Protein AF-A0A098Z431-F1 (afdb_monomer)

InterPro domains:
  IPR008490 Transposase InsH, N-terminal [PF05598] (1-84)

Organism: Streptococcus pneumoniae (NCBI:txid1313)

Solvent-accessible surface area (backbone atoms only — not comparable to full-atom values): 12386 Å² total; per-residue (Å²): 99,79,92,64,46,78,61,66,63,49,56,69,75,40,42,93,80,54,70,95,85,71,79,79,86,69,82,57,68,56,48,66,55,50,54,56,47,55,28,60,79,69,65,49,84,45,65,62,54,51,41,53,49,40,73,72,33,64,68,52,22,51,76,62,73,40,61,93,84,55,81,78,71,52,51,67,58,53,50,53,49,44,59,70,77,45,59,54,57,67,62,49,49,52,51,50,51,50,54,50,48,42,36,44,77,66,65,74,50,74,81,90,67,86,85,79,85,79,77,84,76,79,72,88,66,74,87,80,77,73,74,90,69,83,60,58,66,62,54,51,52,53,51,59,49,50,55,50,53,56,38,52,53,30,52,77,69,75,41,81,73,80,80,83,76,86,81,72,84,84,79,88,75,90,73,79,98,72,90,86,90,79,80,85,83,75,91,132

Structure (mmCIF, N/CA/C/O backbone):
data_AF-A0A098Z431-F1
#
_entry.id   AF-A0A098Z431-F1
#
loop_
_atom_site.group_PDB
_atom_site.id
_atom_site.type_symbol
_atom_site.label_atom_id
_atom_site.label_alt_id
_atom_site.label_comp_id
_atom_site.label_asym_id
_atom_site.label_entity_id
_atom_site.label_seq_id
_atom_site.pdbx_PDB_ins_code
_atom_site.Cartn_x
_atom_site.Cartn_y
_atom_site.Cartn_z
_atom_site.occupancy
_atom_site.B_iso_or_equiv
_atom_site.auth_seq_id
_atom_site.auth_comp_id
_atom_site.auth_asym_id
_atom_site.auth_atom_id
_atom_site.pdbx_PDB_model_num
ATOM 1 N N . MET A 1 1 ? -8.805 -10.131 -13.519 1.00 49.22 1 MET A N 1
ATOM 2 C CA . MET A 1 1 ? -8.183 -8.928 -12.922 1.00 49.22 1 MET A CA 1
ATOM 3 C C . MET A 1 1 ? -6.894 -8.569 -13.631 1.00 49.22 1 MET A C 1
ATOM 5 O O . MET A 1 1 ? -6.881 -7.512 -14.229 1.00 49.22 1 MET A O 1
ATOM 9 N N . GLU A 1 2 ? -5.858 -9.412 -13.643 1.00 47.78 2 GLU A N 1
ATOM 10 C CA . GLU A 1 2 ? -4.614 -9.103 -14.385 1.00 47.78 2 GLU A CA 1
ATOM 11 C C . GLU A 1 2 ? -4.800 -9.165 -15.917 1.00 47.78 2 GLU A C 1
ATOM 13 O O . GLU A 1 2 ? -4.149 -8.440 -16.651 1.00 47.78 2 GLU A O 1
ATOM 18 N N . GLU A 1 3 ? -5.777 -9.945 -16.392 1.00 55.56 3 GLU A N 1
ATOM 19 C CA . GLU A 1 3 ? -6.203 -9.987 -17.804 1.00 55.56 3 GLU A CA 1
ATOM 20 C C . GLU A 1 3 ? -7.142 -8.825 -18.197 1.00 55.56 3 GLU A C 1
ATOM 22 O O . GLU A 1 3 ? -7.400 -8.594 -19.372 1.00 55.56 3 GLU A O 1
ATOM 27 N N . THR A 1 4 ? -7.669 -8.083 -17.216 1.00 57.66 4 THR A N 1
ATOM 28 C CA . THR A 1 4 ? -8.695 -7.040 -17.424 1.00 57.66 4 THR A CA 1
ATOM 29 C C . THR A 1 4 ? -8.225 -5.639 -17.039 1.00 57.66 4 THR A C 1
ATOM 31 O O . THR A 1 4 ? -8.805 -4.660 -17.490 1.00 57.66 4 THR A O 1
ATOM 34 N N . VAL A 1 5 ? -7.206 -5.527 -16.184 1.00 66.56 5 VAL A N 1
ATOM 35 C CA . VAL A 1 5 ? -6.646 -4.262 -15.702 1.00 66.56 5 VAL A CA 1
ATOM 36 C C . VAL A 1 5 ? -5.136 -4.342 -15.859 1.00 66.56 5 VAL A C 1
ATOM 38 O O . VAL A 1 5 ? -4.457 -5.034 -15.099 1.00 66.56 5 VAL A O 1
ATOM 41 N N . ASP A 1 6 ? -4.626 -3.635 -16.862 1.00 76.69 6 ASP A N 1
ATOM 42 C CA . ASP A 1 6 ? -3.196 -3.536 -17.105 1.00 76.69 6 ASP A CA 1
ATOM 43 C C . ASP A 1 6 ? -2.563 -2.516 -16.145 1.00 76.69 6 ASP A C 1
ATOM 45 O O . ASP A 1 6 ? -2.830 -1.316 -16.204 1.00 76.69 6 ASP A O 1
ATOM 49 N N . PHE A 1 7 ? -1.718 -3.007 -15.238 1.00 79.06 7 PHE A N 1
ATOM 50 C CA . PHE A 1 7 ? -0.977 -2.176 -14.289 1.00 79.06 7 PHE A CA 1
ATOM 51 C C . PHE A 1 7 ? 0.347 -1.650 -14.862 1.00 79.06 7 PHE A C 1
ATOM 53 O O . PHE A 1 7 ? 1.026 -0.882 -14.178 1.00 79.06 7 PHE A O 1
ATOM 60 N N . SER A 1 8 ? 0.722 -2.029 -16.091 1.00 81.06 8 SER A N 1
ATOM 61 C CA . SER A 1 8 ? 1.969 -1.597 -16.732 1.00 81.06 8 SER A CA 1
ATOM 62 C C . SER A 1 8 ? 2.057 -0.073 -16.873 1.00 81.06 8 SER A C 1
ATOM 64 O O . SER A 1 8 ? 3.122 0.500 -16.652 1.00 81.06 8 SER A O 1
ATOM 66 N N . VAL A 1 9 ? 0.915 0.592 -17.082 1.00 80.88 9 VAL A N 1
ATOM 67 C CA . VAL A 1 9 ? 0.776 2.057 -17.171 1.00 80.88 9 VAL A CA 1
ATOM 68 C C . VAL A 1 9 ? 1.359 2.777 -15.949 1.00 80.88 9 VAL A C 1
ATOM 70 O O . VAL A 1 9 ? 1.820 3.913 -16.040 1.00 80.88 9 VAL A O 1
ATOM 73 N N . ILE A 1 10 ? 1.384 2.125 -14.781 1.00 83.25 10 ILE A N 1
ATOM 74 C CA . ILE A 1 10 ? 1.974 2.708 -13.571 1.00 83.25 10 ILE A CA 1
ATOM 75 C C . ILE A 1 10 ? 3.468 2.976 -13.768 1.00 83.25 10 ILE A C 1
ATOM 77 O O . ILE A 1 10 ? 3.955 3.986 -13.262 1.00 83.25 10 ILE A O 1
ATOM 81 N N . TYR A 1 11 ? 4.192 2.118 -14.494 1.00 85.25 11 TYR A N 1
ATOM 82 C CA . TYR A 1 11 ? 5.619 2.320 -14.752 1.00 85.25 11 TYR A CA 1
ATOM 83 C C . TYR A 1 11 ? 5.871 3.604 -15.548 1.00 85.25 11 TYR A C 1
ATOM 85 O O . TYR A 1 11 ? 6.755 4.370 -15.166 1.00 85.25 11 TYR A O 1
ATOM 93 N N . ASP A 1 12 ? 5.043 3.891 -16.553 1.00 83.81 12 ASP A N 1
ATOM 94 C CA . ASP A 1 12 ? 5.131 5.126 -17.341 1.00 83.81 12 ASP A CA 1
ATOM 95 C C . ASP A 1 12 ? 4.803 6.356 -16.479 1.00 83.81 12 ASP A C 1
ATOM 97 O O . ASP A 1 12 ? 5.501 7.370 -16.505 1.00 83.81 12 ASP A O 1
ATOM 101 N N . LEU A 1 13 ? 3.767 6.260 -15.637 1.00 79.00 13 LEU A N 1
ATOM 102 C CA . LEU A 1 13 ? 3.344 7.362 -14.764 1.00 79.00 13 LEU A CA 1
ATOM 103 C C . LEU A 1 13 ? 4.387 7.722 -13.699 1.00 79.00 13 LEU A C 1
ATOM 105 O O . LEU A 1 13 ? 4.477 8.880 -13.285 1.00 79.00 13 LEU A O 1
ATOM 109 N N . VAL A 1 14 ? 5.158 6.741 -13.229 1.00 78.38 14 VAL A N 1
ATOM 110 C CA . VAL A 1 14 ? 6.147 6.934 -12.163 1.00 78.38 14 VAL A CA 1
ATOM 111 C C . VAL A 1 14 ? 7.577 7.069 -12.679 1.00 78.38 14 VAL A C 1
ATOM 113 O O . VAL A 1 14 ? 8.468 7.275 -11.851 1.00 78.38 14 VAL A O 1
ATOM 116 N N . GLU A 1 15 ? 7.806 7.007 -13.996 1.00 79.94 15 GLU A N 1
ATOM 117 C CA . GLU A 1 15 ? 9.136 7.008 -14.625 1.00 79.94 15 GLU A CA 1
ATOM 118 C C . GLU A 1 15 ? 10.016 8.143 -14.086 1.00 79.94 15 GLU A C 1
ATOM 120 O O . GLU A 1 15 ? 11.101 7.902 -13.565 1.00 79.94 15 GLU A O 1
ATOM 125 N N . ASN A 1 16 ? 9.494 9.372 -14.057 1.00 77.44 16 ASN A N 1
ATOM 126 C CA . ASN A 1 16 ? 10.220 10.553 -13.569 1.00 77.44 16 ASN A CA 1
ATOM 127 C C . ASN A 1 16 ? 10.612 10.490 -12.081 1.00 77.44 16 ASN A C 1
ATOM 129 O O . ASN A 1 16 ? 11.477 11.239 -11.627 1.00 77.44 16 ASN A O 1
ATOM 133 N N . SER A 1 17 ? 9.972 9.617 -11.300 1.00 74.25 17 SER A N 1
ATOM 134 C CA . SER A 1 17 ? 10.272 9.421 -9.880 1.00 74.25 17 SER A CA 1
ATOM 135 C C . SER A 1 17 ? 11.211 8.235 -9.627 1.00 74.25 17 SER A C 1
ATOM 137 O O . SER A 1 17 ? 11.773 8.127 -8.533 1.00 74.25 17 SER A O 1
ATOM 139 N N . TYR A 1 18 ? 11.426 7.356 -10.609 1.00 77.06 18 TYR A N 1
ATOM 140 C CA . TYR A 1 18 ? 12.273 6.168 -10.503 1.00 77.06 18 TYR A CA 1
ATOM 141 C C . TYR A 1 18 ? 13.555 6.322 -11.326 1.00 77.06 18 TYR A C 1
ATOM 143 O O . TYR A 1 18 ? 13.573 6.896 -12.403 1.00 77.06 18 TYR A O 1
ATOM 151 N N . SER A 1 19 ? 14.670 5.807 -10.805 1.00 73.50 19 SER A N 1
ATOM 152 C CA . SER A 1 19 ? 15.906 5.708 -11.583 1.00 73.50 19 SER A CA 1
ATOM 153 C C . SER A 1 19 ? 16.047 4.279 -12.080 1.00 73.50 19 SER A C 1
ATOM 155 O O . SER A 1 19 ? 15.923 3.350 -11.283 1.00 73.50 19 SER A O 1
ATOM 157 N N . SER A 1 20 ? 16.312 4.120 -13.372 1.00 69.00 20 SER A N 1
ATOM 158 C CA . SER A 1 20 ? 16.459 2.819 -14.023 1.00 69.00 20 SER A CA 1
ATOM 159 C C . SER A 1 20 ? 17.713 2.052 -13.586 1.00 69.00 20 SER A C 1
ATOM 161 O O . SER A 1 20 ? 17.668 0.830 -13.534 1.00 69.00 20 SER A O 1
ATOM 163 N N . ASP A 1 21 ? 18.809 2.744 -13.243 1.00 66.94 21 ASP A N 1
ATOM 164 C CA . ASP A 1 21 ? 20.129 2.094 -13.109 1.00 66.94 21 ASP A CA 1
ATOM 165 C C . ASP A 1 21 ? 21.046 2.693 -12.017 1.00 66.94 21 ASP A C 1
ATOM 167 O O . ASP A 1 21 ? 22.245 2.433 -11.959 1.00 66.94 21 ASP A O 1
ATOM 171 N N . LYS A 1 22 ? 20.528 3.548 -11.121 1.00 68.69 22 LYS A N 1
ATOM 172 C CA . LYS A 1 22 ? 21.364 4.172 -10.075 1.00 68.69 22 LYS A CA 1
ATOM 173 C C . LYS A 1 22 ? 20.923 3.801 -8.664 1.00 68.69 22 LYS A C 1
ATOM 175 O O . LYS A 1 22 ? 19.915 4.285 -8.153 1.00 68.69 22 LYS A O 1
ATOM 180 N N . GLY A 1 23 ? 21.775 3.029 -7.988 1.00 71.56 23 GLY A N 1
ATOM 181 C CA . GLY A 1 23 ? 21.696 2.761 -6.552 1.00 71.56 23 GLY A CA 1
ATOM 182 C C . GLY A 1 23 ? 20.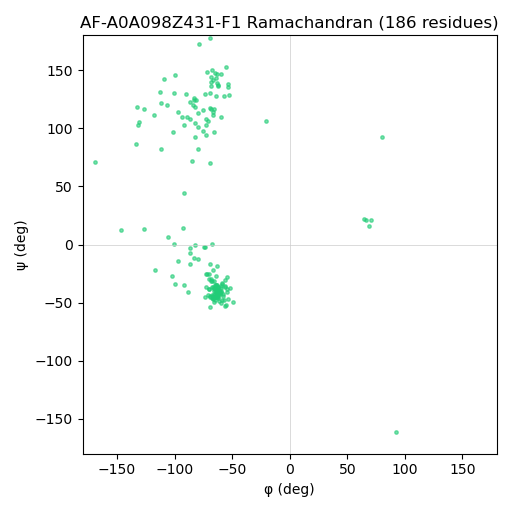900 1.509 -6.185 1.00 71.56 23 GLY A C 1
ATOM 183 O O . GLY A 1 23 ? 20.715 0.599 -6.984 1.00 71.56 23 GLY A O 1
ATOM 184 N N . ARG A 1 24 ? 20.468 1.431 -4.920 1.00 70.94 24 ARG A N 1
ATOM 185 C CA . ARG A 1 24 ? 19.707 0.281 -4.418 1.00 70.94 24 ARG A CA 1
ATOM 186 C C . ARG A 1 24 ? 18.311 0.262 -5.057 1.00 70.94 24 ARG A C 1
ATOM 188 O O . ARG A 1 24 ? 17.617 1.278 -4.940 1.00 70.94 24 ARG A O 1
ATOM 195 N N . PRO A 1 25 ? 17.859 -0.876 -5.620 1.00 72.38 25 PRO A N 1
ATOM 196 C CA . PRO A 1 25 ? 16.518 -0.978 -6.178 1.00 72.38 25 PRO A CA 1
ATOM 197 C C . PRO A 1 25 ? 15.483 -0.628 -5.107 1.00 72.38 25 PRO A C 1
ATOM 199 O O . PRO A 1 25 ? 15.535 -1.103 -3.965 1.00 72.38 25 PRO A O 1
ATOM 202 N N . SER A 1 26 ? 14.593 0.295 -5.466 1.00 79.94 26 SER A N 1
ATOM 203 C CA . SER A 1 26 ? 13.476 0.707 -4.617 1.00 79.94 26 SER A CA 1
ATOM 204 C C . SER A 1 26 ? 12.350 -0.319 -4.688 1.00 79.94 26 SER A C 1
ATOM 206 O O . SER A 1 26 ? 12.407 -1.258 -5.476 1.00 79.94 26 SER A O 1
ATOM 208 N N . LEU A 1 27 ? 11.332 -0.155 -3.840 1.00 85.88 27 LEU A N 1
ATOM 209 C CA . LEU A 1 27 ? 10.155 -1.010 -3.936 1.00 85.88 27 LEU A CA 1
ATOM 210 C C . LEU A 1 27 ? 9.459 -0.784 -5.284 1.00 85.88 27 LEU A C 1
ATOM 212 O O . LEU A 1 27 ? 9.347 0.367 -5.721 1.00 85.88 27 LEU A O 1
ATOM 216 N N . ASP A 1 28 ? 9.004 -1.874 -5.892 1.00 87.50 28 ASP A N 1
ATOM 217 C CA . ASP A 1 28 ? 8.285 -1.867 -7.162 1.00 87.50 28 ASP A CA 1
ATOM 218 C C . ASP A 1 28 ? 7.088 -0.887 -7.121 1.00 87.50 28 ASP A C 1
ATOM 220 O O . ASP A 1 28 ? 6.305 -0.912 -6.160 1.00 87.50 28 ASP A O 1
ATOM 224 N N . PRO A 1 29 ? 6.962 0.029 -8.102 1.00 86.25 29 PRO A N 1
ATOM 225 C CA . PRO A 1 29 ? 5.895 1.025 -8.116 1.00 86.25 29 PRO A CA 1
ATOM 226 C C . PRO A 1 29 ? 4.499 0.413 -8.254 1.00 86.25 29 PRO A C 1
ATOM 228 O O . PRO A 1 29 ? 3.571 0.912 -7.617 1.00 86.25 29 PRO A O 1
ATOM 231 N N . VAL A 1 30 ? 4.340 -0.686 -8.999 1.00 88.19 30 VAL A N 1
ATOM 232 C CA . VAL A 1 30 ? 3.048 -1.381 -9.106 1.00 88.19 30 VAL A CA 1
ATOM 233 C C . VAL A 1 30 ? 2.630 -1.911 -7.736 1.00 88.19 30 VAL A C 1
ATOM 235 O O . VAL A 1 30 ? 1.502 -1.684 -7.297 1.00 88.19 30 VAL A O 1
ATOM 238 N N . MET A 1 31 ? 3.555 -2.514 -6.987 1.00 89.75 31 MET A N 1
ATOM 239 C CA . MET A 1 31 ? 3.305 -2.947 -5.611 1.00 89.75 31 MET A CA 1
ATOM 240 C C . MET A 1 31 ? 2.917 -1.787 -4.677 1.00 89.75 31 MET A C 1
ATOM 242 O O . MET A 1 31 ? 2.044 -1.948 -3.819 1.00 89.75 31 MET A O 1
ATOM 246 N N . LEU A 1 32 ? 3.524 -0.605 -4.841 1.00 87.75 32 LEU A N 1
ATOM 247 C CA . LEU A 1 32 ? 3.190 0.586 -4.046 1.00 87.75 32 LEU A CA 1
ATOM 248 C C . LEU A 1 32 ? 1.761 1.087 -4.270 1.00 87.75 32 LEU A C 1
ATOM 250 O O . LEU A 1 32 ? 1.199 1.677 -3.348 1.00 87.75 32 LEU A O 1
ATOM 254 N N . VAL A 1 33 ? 1.179 0.824 -5.440 1.00 86.25 33 VAL A N 1
ATOM 255 C CA . VAL A 1 33 ? -0.215 1.151 -5.776 1.00 86.25 33 VAL A CA 1
ATOM 256 C C . VAL A 1 33 ? -1.165 0.020 -5.378 1.00 86.25 33 VAL A C 1
ATOM 258 O O . VAL A 1 33 ? -2.230 0.273 -4.814 1.00 86.25 33 VAL A O 1
ATOM 261 N N . LYS A 1 34 ? -0.772 -1.240 -5.598 1.00 88.06 34 LYS A N 1
ATOM 262 C CA . LYS A 1 34 ? -1.598 -2.415 -5.283 1.00 88.06 34 LYS A CA 1
ATOM 263 C C . LYS A 1 34 ? -1.831 -2.599 -3.774 1.00 88.06 34 LYS A C 1
ATOM 265 O O . LYS A 1 34 ? -2.931 -2.970 -3.373 1.00 88.06 34 LYS A O 1
ATOM 270 N N . ILE A 1 35 ? -0.853 -2.303 -2.910 1.00 90.69 35 ILE A N 1
ATOM 271 C CA . ILE A 1 35 ? -1.026 -2.423 -1.445 1.00 90.69 35 ILE A CA 1
ATOM 272 C C . ILE A 1 35 ? -2.179 -1.532 -0.914 1.00 90.69 35 ILE A C 1
ATOM 274 O O . ILE A 1 35 ? -3.036 -2.055 -0.197 1.00 90.69 35 ILE A O 1
ATOM 278 N N . PRO A 1 36 ? -2.261 -0.225 -1.239 1.00 87.12 36 PRO A N 1
ATOM 279 C CA . PRO A 1 36 ? -3.411 0.617 -0.899 1.00 87.12 36 PRO A CA 1
ATOM 280 C C . PRO A 1 36 ? -4.754 0.093 -1.415 1.00 87.12 36 PRO A C 1
ATOM 282 O O . PRO A 1 36 ? -5.754 0.235 -0.714 1.00 87.12 36 PRO A O 1
ATOM 285 N N . LEU A 1 37 ? -4.793 -0.533 -2.597 1.00 86.31 37 LEU A N 1
ATOM 286 C CA . LEU A 1 37 ? -6.022 -1.132 -3.129 1.00 86.31 37 LEU A CA 1
ATOM 287 C C . LEU A 1 37 ? -6.519 -2.269 -2.229 1.00 86.31 37 LEU A C 1
ATOM 289 O O . LEU A 1 37 ? -7.695 -2.288 -1.881 1.00 86.31 37 LEU A O 1
ATOM 293 N N . ILE A 1 38 ? -5.623 -3.136 -1.739 1.00 90.00 38 ILE A N 1
ATOM 294 C CA . ILE A 1 38 ? -5.974 -4.155 -0.730 1.00 90.00 38 ILE A CA 1
ATOM 295 C C . ILE A 1 38 ? -6.540 -3.482 0.531 1.00 90.00 38 ILE A C 1
ATOM 297 O O . ILE A 1 38 ? -7.554 -3.918 1.075 1.00 90.00 38 ILE A O 1
ATOM 301 N N . GLN A 1 39 ? -5.917 -2.397 1.005 1.00 89.56 39 GLN A N 1
ATOM 302 C CA . GLN A 1 39 ? -6.426 -1.668 2.173 1.00 89.56 39 GLN A CA 1
ATOM 303 C C . GLN A 1 39 ? -7.830 -1.102 1.943 1.00 89.56 39 GLN A C 1
ATOM 305 O O . GLN A 1 39 ? -8.642 -1.123 2.866 1.00 89.56 39 GLN A O 1
ATOM 310 N N . CYS A 1 40 ? -8.099 -0.595 0.741 1.00 84.31 40 CYS A N 1
ATOM 311 C CA . CYS A 1 40 ? -9.383 -0.025 0.358 1.00 84.31 40 CYS A CA 1
ATOM 312 C C . CYS A 1 40 ? -10.463 -1.108 0.253 1.00 84.31 40 CYS A C 1
ATOM 314 O O . CYS A 1 40 ? -11.470 -1.017 0.951 1.00 84.31 40 CYS A O 1
ATOM 316 N N . PHE A 1 41 ? -10.219 -2.168 -0.523 1.00 83.62 41 PHE A N 1
ATOM 317 C CA . PHE A 1 41 ? -11.191 -3.239 -0.762 1.00 83.62 41 PHE A CA 1
ATOM 318 C C . PHE A 1 41 ? -11.567 -4.012 0.505 1.00 83.62 41 PHE A C 1
ATOM 320 O O . PHE A 1 41 ? -12.720 -4.399 0.666 1.00 83.62 41 PHE A O 1
ATOM 327 N N . TYR A 1 42 ? -10.618 -4.205 1.425 1.00 84.75 42 TYR A N 1
ATOM 328 C CA . TYR A 1 42 ? -10.843 -4.965 2.661 1.00 84.75 42 TYR A CA 1
ATOM 329 C C . TYR A 1 42 ? -10.953 -4.084 3.916 1.00 84.75 42 TYR A C 1
ATOM 331 O O . TYR A 1 42 ? -10.984 -4.594 5.035 1.00 84.75 42 TYR A O 1
ATOM 339 N N . GLY A 1 43 ? -10.978 -2.755 3.765 1.00 86.19 43 GLY A N 1
ATOM 340 C CA . GLY A 1 43 ? -11.142 -1.815 4.879 1.00 86.19 43 GLY A CA 1
ATOM 341 C C . GLY A 1 43 ? -10.003 -1.812 5.916 1.00 86.19 43 GLY A C 1
ATOM 342 O O . GLY A 1 43 ? -10.198 -1.375 7.056 1.00 86.19 43 GLY A O 1
ATOM 343 N N . ILE A 1 44 ? -8.798 -2.274 5.563 1.00 88.94 44 ILE A N 1
ATOM 344 C CA . ILE A 1 44 ? -7.672 -2.422 6.499 1.00 88.94 44 ILE A CA 1
ATOM 345 C C . ILE A 1 44 ? -6.994 -1.067 6.743 1.00 88.94 44 ILE A C 1
ATOM 347 O O . ILE A 1 44 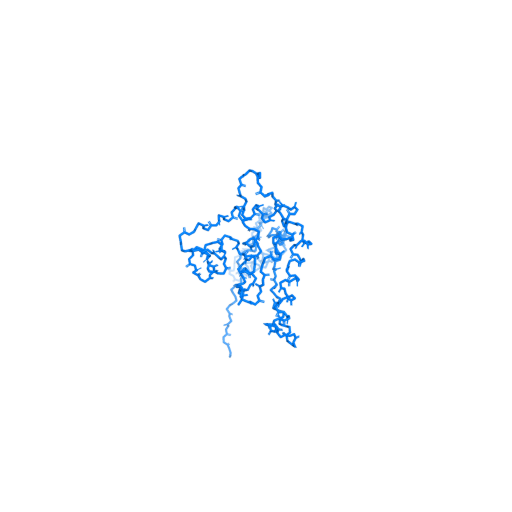? -6.146 -0.607 5.976 1.00 88.94 44 ILE A O 1
ATOM 351 N N . ARG A 1 45 ? -7.299 -0.435 7.881 1.00 84.88 45 ARG A N 1
ATOM 352 C CA . ARG A 1 45 ? -6.742 0.885 8.248 1.00 84.88 45 ARG A CA 1
ATOM 353 C C . ARG A 1 45 ? -5.258 0.855 8.633 1.00 84.88 45 ARG A C 1
ATOM 355 O O . ARG A 1 45 ? -4.568 1.868 8.533 1.00 84.88 45 ARG A O 1
ATOM 362 N N . SER A 1 46 ? -4.756 -0.283 9.110 1.00 89.25 46 SER A N 1
ATOM 363 C CA . SER A 1 46 ? -3.393 -0.399 9.638 1.00 89.25 46 SER A CA 1
ATOM 364 C C . SER A 1 46 ? -2.431 -0.946 8.596 1.00 89.25 46 SER A C 1
ATOM 366 O O . SER A 1 46 ? -2.459 -2.127 8.278 1.00 89.25 46 SER A O 1
ATOM 368 N N . ARG A 1 47 ? -1.473 -0.116 8.178 1.00 89.31 47 ARG A N 1
ATOM 369 C CA . ARG A 1 47 ? -0.376 -0.507 7.280 1.00 89.31 47 ARG A CA 1
ATOM 370 C C . ARG A 1 47 ? 0.421 -1.712 7.790 1.00 89.31 47 ARG A C 1
ATOM 372 O O . ARG A 1 47 ? 0.847 -2.556 7.013 1.00 89.31 47 ARG A O 1
ATOM 379 N N . ARG A 1 48 ? 0.650 -1.781 9.106 1.00 92.88 48 ARG A N 1
ATOM 380 C CA . ARG A 1 48 ? 1.342 -2.920 9.733 1.00 92.88 48 ARG A CA 1
ATOM 381 C C . ARG A 1 48 ? 0.519 -4.195 9.616 1.00 92.88 48 ARG A C 1
ATOM 383 O O . ARG A 1 48 ? 1.100 -5.247 9.386 1.00 92.88 48 ARG A O 1
ATOM 390 N N . GLN A 1 49 ? -0.797 -4.083 9.790 1.00 93.62 49 GLN A N 1
ATOM 391 C CA . GLN A 1 49 ? -1.702 -5.214 9.634 1.00 93.62 49 GLN A CA 1
ATOM 392 C C . GLN A 1 49 ? -1.729 -5.674 8.178 1.00 93.62 49 GLN A C 1
ATOM 394 O O . GLN A 1 49 ? -1.510 -6.846 7.934 1.00 93.62 49 GLN A O 1
ATOM 399 N N . THR A 1 50 ? -1.843 -4.749 7.220 1.00 94.19 50 THR A N 1
ATOM 400 C CA . THR A 1 50 ? -1.825 -5.069 5.786 1.00 94.19 50 THR A CA 1
ATOM 401 C C . THR A 1 50 ? -0.600 -5.888 5.392 1.00 94.19 50 THR A C 1
ATOM 403 O O . THR A 1 50 ? -0.737 -6.899 4.721 1.00 94.19 50 THR A O 1
ATOM 406 N N . ILE A 1 51 ? 0.597 -5.493 5.842 1.00 94.56 51 ILE A N 1
ATOM 407 C CA . ILE A 1 51 ? 1.825 -6.245 5.540 1.00 94.56 51 ILE A CA 1
ATOM 408 C C . ILE A 1 51 ? 1.803 -7.649 6.159 1.00 94.56 51 ILE A C 1
ATOM 410 O O . ILE A 1 51 ? 2.165 -8.601 5.478 1.00 94.56 51 ILE A O 1
ATOM 414 N N . LYS A 1 52 ? 1.334 -7.801 7.404 1.00 94.19 52 LYS A N 1
ATOM 415 C CA . LYS A 1 52 ? 1.177 -9.127 8.029 1.00 94.19 52 LYS A CA 1
ATOM 416 C C . LYS A 1 52 ? 0.164 -9.996 7.289 1.00 94.19 52 LYS A C 1
ATOM 418 O O . LYS A 1 52 ? 0.385 -11.188 7.116 1.00 94.19 52 LYS A O 1
ATOM 423 N N . ASP A 1 53 ? -0.932 -9.402 6.836 1.00 93.94 53 ASP A N 1
ATOM 424 C CA . ASP A 1 53 ? -1.948 -10.132 6.089 1.00 93.94 53 ASP A CA 1
ATOM 425 C C . ASP A 1 53 ? -1.397 -10.574 4.728 1.00 93.94 53 ASP A C 1
ATOM 427 O O . ASP A 1 53 ? -1.678 -11.686 4.302 1.00 93.94 53 ASP A O 1
ATOM 431 N N . ILE A 1 54 ? -0.554 -9.763 4.077 1.00 94.31 54 ILE A N 1
ATOM 432 C CA . ILE A 1 54 ? 0.158 -10.148 2.845 1.00 94.31 54 ILE A CA 1
ATOM 433 C C . ILE A 1 54 ? 1.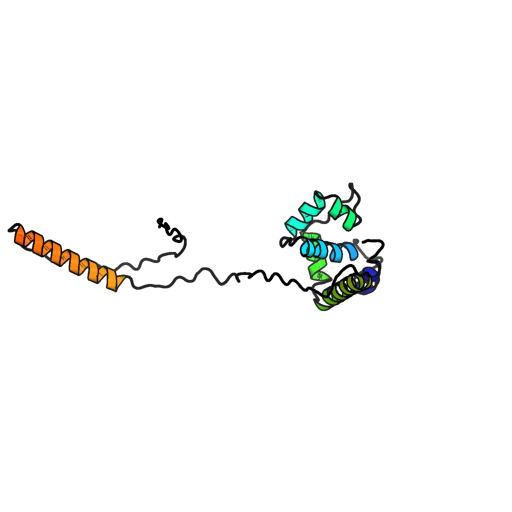144 -11.302 3.097 1.00 94.31 54 ILE A C 1
ATOM 435 O O . ILE A 1 54 ? 1.329 -12.151 2.230 1.00 94.31 54 ILE A O 1
ATOM 439 N N . GLU A 1 55 ? 1.781 -11.365 4.269 1.00 92.69 55 GLU A N 1
ATOM 440 C CA . GLU A 1 55 ? 2.680 -12.475 4.619 1.00 92.69 55 GLU A CA 1
ATOM 441 C C . GLU A 1 55 ? 1.939 -13.816 4.718 1.00 92.69 55 GLU A C 1
ATOM 443 O O . GLU A 1 55 ? 2.503 -14.842 4.346 1.00 92.69 55 GLU A O 1
ATOM 448 N N . ILE A 1 56 ? 0.687 -13.806 5.182 1.00 92.81 56 ILE A N 1
ATOM 449 C CA . ILE A 1 56 ? -0.081 -15.021 5.497 1.00 92.81 56 ILE A CA 1
ATOM 450 C C . ILE A 1 56 ? -1.053 -15.397 4.366 1.00 92.81 56 ILE A C 1
ATOM 452 O O . ILE A 1 56 ? -1.312 -16.576 4.130 1.00 92.81 56 ILE A O 1
ATOM 456 N N . ASN A 1 57 ? -1.611 -14.411 3.663 1.00 93.56 57 ASN A N 1
ATOM 457 C CA . ASN A 1 57 ? -2.659 -14.618 2.671 1.00 93.56 57 ASN A CA 1
ATOM 458 C C . ASN A 1 57 ? -2.083 -14.780 1.258 1.00 93.56 57 ASN A C 1
ATOM 460 O O . ASN A 1 57 ? -1.654 -13.815 0.622 1.00 93.56 57 ASN A O 1
ATOM 464 N N . VAL A 1 58 ? -2.163 -16.003 0.731 1.00 92.50 58 VAL A N 1
ATOM 465 C CA . VAL A 1 58 ? -1.696 -16.356 -0.619 1.00 92.50 58 VAL A CA 1
ATOM 466 C C . VAL A 1 58 ? -2.395 -15.540 -1.711 1.00 92.50 58 VAL A C 1
ATOM 468 O O . VAL A 1 58 ? -1.747 -15.167 -2.684 1.00 92.50 58 VAL A O 1
ATOM 471 N N . ALA A 1 59 ? -3.674 -15.189 -1.546 1.00 92.06 59 ALA A N 1
ATOM 472 C CA . ALA A 1 59 ? -4.395 -14.388 -2.535 1.00 92.06 59 ALA A CA 1
ATOM 473 C C . ALA A 1 59 ? -3.819 -12.967 -2.650 1.00 92.06 59 ALA A C 1
ATOM 475 O O . ALA A 1 59 ? -3.705 -12.430 -3.750 1.00 92.06 59 ALA A O 1
ATOM 476 N N . TYR A 1 60 ? -3.397 -12.371 -1.530 1.00 92.81 60 TYR A N 1
ATOM 477 C CA . TYR A 1 60 ? -2.757 -11.052 -1.537 1.00 92.81 60 TYR A CA 1
ATOM 478 C C . TYR A 1 60 ? -1.365 -11.111 -2.158 1.00 92.81 60 TYR A C 1
ATOM 480 O O . TYR A 1 60 ? -0.995 -10.208 -2.902 1.00 92.81 60 TYR A O 1
ATOM 488 N N . ARG A 1 61 ? -0.609 -12.185 -1.901 1.00 93.31 61 ARG A N 1
ATOM 489 C CA . ARG A 1 61 ? 0.685 -12.411 -2.560 1.00 93.31 61 ARG A CA 1
ATOM 490 C C . ARG A 1 61 ? 0.521 -12.538 -4.067 1.00 93.31 61 ARG A C 1
ATOM 492 O O . ARG A 1 61 ? 1.196 -11.821 -4.796 1.00 93.31 61 ARG A O 1
ATOM 499 N N . TRP A 1 62 ? -0.427 -13.367 -4.504 1.00 91.56 62 TRP A N 1
ATOM 500 C CA . TRP A 1 62 ? -0.754 -13.548 -5.915 1.00 91.56 62 TRP A CA 1
ATOM 501 C C . TRP A 1 62 ? -1.134 -12.219 -6.574 1.00 91.56 62 TRP A C 1
ATOM 503 O O . TRP A 1 62 ? -0.548 -11.855 -7.585 1.00 91.56 62 TRP A O 1
ATOM 513 N N . PHE A 1 63 ? -2.012 -11.431 -5.945 1.00 90.12 63 PHE A N 1
ATOM 514 C CA . PHE A 1 63 ? -2.388 -10.110 -6.457 1.00 90.12 63 PHE A CA 1
ATOM 515 C C . PHE A 1 63 ? -1.191 -9.154 -6.587 1.00 90.12 63 PHE A C 1
ATOM 517 O O . PHE A 1 63 ? -1.130 -8.358 -7.523 1.00 90.12 63 PHE A O 1
ATOM 524 N N . LEU A 1 64 ? -0.222 -9.228 -5.670 1.00 91.00 64 LEU A N 1
ATOM 525 C CA . LEU A 1 64 ? 1.005 -8.427 -5.698 1.00 91.00 64 LEU A CA 1
ATOM 526 C C . LEU A 1 64 ? 2.098 -8.993 -6.621 1.00 91.00 64 LEU A C 1
ATOM 528 O O . LEU A 1 64 ? 3.161 -8.384 -6.704 1.00 91.00 64 LEU A O 1
ATOM 532 N N . GLY A 1 65 ? 1.863 -10.124 -7.294 1.00 89.88 65 GLY A N 1
ATOM 533 C CA . GLY A 1 65 ? 2.865 -10.796 -8.127 1.00 89.88 65 GLY A CA 1
ATOM 534 C C . GLY A 1 65 ? 3.993 -11.458 -7.327 1.00 89.88 65 GLY A C 1
ATOM 535 O O . GLY A 1 65 ? 5.073 -11.682 -7.860 1.00 89.88 65 GLY A O 1
ATOM 536 N N . LEU A 1 66 ? 3.768 -11.743 -6.040 1.00 90.69 66 LEU A N 1
ATOM 537 C CA . LEU A 1 66 ? 4.727 -12.414 -5.163 1.00 90.69 66 LEU A CA 1
ATOM 538 C C . LEU A 1 66 ? 4.520 -13.934 -5.212 1.00 90.69 66 LEU A C 1
ATOM 540 O O . LEU A 1 66 ? 3.418 -14.429 -4.963 1.00 90.69 66 LEU A O 1
ATOM 544 N N . THR A 1 67 ? 5.597 -14.683 -5.442 1.00 90.44 67 THR A N 1
ATOM 545 C CA . THR A 1 67 ? 5.650 -16.141 -5.238 1.00 90.44 67 THR A CA 1
ATOM 546 C C . THR A 1 67 ? 5.595 -16.476 -3.745 1.00 90.44 67 THR A C 1
ATOM 548 O O . THR A 1 67 ? 5.548 -15.578 -2.908 1.00 90.44 67 THR A O 1
ATOM 551 N N . LEU A 1 68 ? 5.581 -17.752 -3.348 1.00 88.12 68 LEU A N 1
ATOM 552 C CA . LEU A 1 68 ? 5.573 -18.120 -1.921 1.00 88.12 68 LEU A CA 1
ATOM 553 C C . LEU A 1 68 ? 6.911 -17.821 -1.224 1.00 88.12 68 LEU A C 1
ATOM 555 O O . LEU A 1 68 ? 6.909 -17.479 -0.043 1.00 88.12 68 LEU A O 1
ATOM 559 N N . ASP A 1 69 ? 8.018 -17.872 -1.964 1.00 90.12 69 ASP A N 1
ATOM 560 C CA . ASP A 1 69 ? 9.372 -17.674 -1.435 1.00 90.12 69 ASP A CA 1
ATOM 561 C C . ASP A 1 69 ? 9.797 -16.198 -1.395 1.00 90.12 69 ASP A C 1
ATOM 563 O O . ASP A 1 69 ? 10.740 -15.829 -0.688 1.00 90.12 69 ASP A O 1
ATOM 567 N N . ASP A 1 70 ? 9.091 -15.326 -2.122 1.00 90.69 70 ASP A N 1
ATOM 568 C CA . ASP A 1 70 ? 9.433 -13.908 -2.172 1.00 90.69 70 ASP A CA 1
ATOM 569 C C . ASP A 1 70 ? 9.304 -13.216 -0.811 1.00 90.69 70 ASP A C 1
ATOM 571 O O . ASP A 1 70 ? 8.425 -13.479 0.016 1.00 90.69 70 ASP A O 1
ATOM 575 N N . LYS A 1 71 ? 10.173 -12.241 -0.564 1.00 89.69 71 LYS A N 1
ATOM 576 C CA . LYS A 1 71 ? 10.125 -11.492 0.689 1.00 89.69 71 LYS A CA 1
ATOM 577 C C . LYS A 1 71 ? 9.101 -10.364 0.614 1.00 89.69 71 LYS A C 1
ATOM 579 O O . LYS A 1 71 ? 9.233 -9.453 -0.200 1.00 89.69 71 LYS A O 1
ATOM 584 N N . VAL A 1 72 ? 8.149 -10.352 1.548 1.00 92.06 72 VAL A N 1
ATOM 585 C CA . VAL A 1 72 ? 7.219 -9.223 1.696 1.00 92.06 72 VAL A CA 1
ATOM 586 C C . V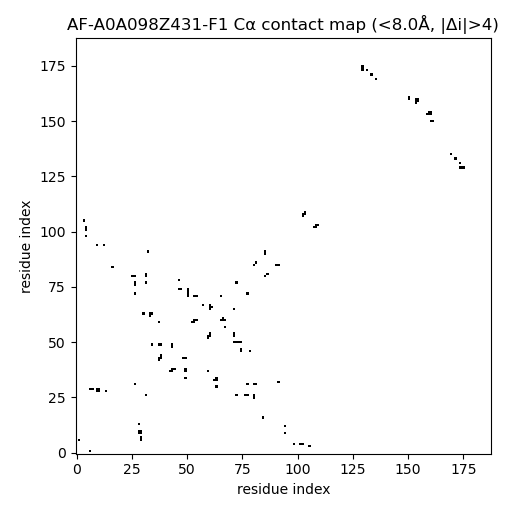AL A 1 72 ? 7.976 -7.983 2.198 1.00 92.06 72 VAL A C 1
ATOM 588 O O . VAL A 1 72 ? 8.806 -8.082 3.113 1.00 92.06 72 VAL A O 1
ATOM 591 N N . PRO A 1 73 ? 7.722 -6.790 1.635 1.00 91.06 73 PRO A N 1
ATOM 592 C CA . PRO A 1 73 ? 8.347 -5.563 2.105 1.00 91.06 73 PRO A CA 1
ATOM 593 C C . PRO A 1 73 ? 7.959 -5.247 3.547 1.00 91.06 73 PRO A C 1
ATOM 595 O O . PRO A 1 73 ? 6.791 -5.258 3.925 1.00 91.06 73 PRO A O 1
ATOM 598 N N . HIS A 1 74 ? 8.938 -4.839 4.351 1.00 91.56 74 HIS A N 1
ATOM 599 C CA . HIS A 1 74 ? 8.660 -4.385 5.709 1.00 91.56 74 HIS A CA 1
ATOM 600 C C . HIS A 1 74 ? 7.799 -3.105 5.707 1.00 91.56 74 HIS A C 1
ATOM 602 O O . HIS A 1 74 ? 8.014 -2.196 4.899 1.00 91.56 74 HIS A O 1
ATOM 608 N N . PHE A 1 75 ? 6.878 -2.974 6.669 1.00 89.88 75 PHE A N 1
ATOM 609 C CA . PHE A 1 75 ? 5.912 -1.864 6.730 1.00 89.88 75 PHE A CA 1
ATOM 610 C C . PHE A 1 75 ? 6.550 -0.465 6.743 1.00 89.88 75 PHE A C 1
ATOM 612 O O . PHE A 1 75 ? 5.956 0.498 6.253 1.00 89.88 75 PHE A O 1
ATOM 619 N N . THR A 1 76 ? 7.757 -0.328 7.307 1.00 89.69 76 THR A N 1
ATOM 620 C CA . THR A 1 76 ? 8.504 0.941 7.289 1.00 89.69 76 THR A CA 1
ATOM 621 C C . THR A 1 76 ? 9.065 1.251 5.908 1.00 89.69 76 THR A C 1
ATOM 623 O O . THR A 1 76 ? 9.074 2.415 5.518 1.00 89.69 76 THR A O 1
ATOM 626 N N . THR A 1 77 ? 9.514 0.237 5.166 1.00 90.38 77 THR A N 1
ATOM 627 C CA . THR A 1 77 ? 10.025 0.379 3.799 1.00 90.38 77 THR A CA 1
ATOM 628 C C . THR A 1 77 ? 8.905 0.808 2.869 1.00 90.38 77 THR A C 1
ATOM 630 O O . THR A 1 77 ? 9.059 1.817 2.181 1.00 90.38 77 THR A O 1
ATOM 633 N N . TYR A 1 78 ? 7.765 0.109 2.918 1.00 89.94 78 TYR A N 1
ATOM 634 C CA . TYR A 1 78 ? 6.555 0.495 2.190 1.00 89.94 78 TYR A CA 1
ATOM 635 C C . TYR A 1 78 ? 6.156 1.930 2.550 1.00 89.94 78 TYR A C 1
ATOM 637 O O . TYR A 1 78 ? 6.066 2.795 1.685 1.00 89.94 78 TYR A O 1
ATOM 645 N N . GLY A 1 79 ? 6.050 2.228 3.847 1.00 87.94 79 GLY A N 1
ATOM 646 C CA . GLY A 1 79 ? 5.628 3.544 4.303 1.00 87.94 79 GLY A CA 1
ATOM 647 C C . GLY A 1 79 ? 6.536 4.698 3.888 1.00 87.94 79 GLY A C 1
ATOM 648 O O . GLY A 1 79 ? 6.037 5.750 3.502 1.00 87.94 79 GLY A O 1
ATOM 649 N N . LYS A 1 80 ? 7.859 4.511 3.946 1.00 88.81 80 LYS A N 1
ATOM 650 C CA . LYS A 1 80 ? 8.825 5.531 3.518 1.00 88.81 80 LYS A CA 1
ATOM 651 C C . LYS A 1 80 ? 8.817 5.729 2.004 1.00 88.81 80 LYS A C 1
ATOM 653 O O . LYS A 1 80 ? 8.959 6.864 1.571 1.00 88.81 80 LYS A O 1
ATOM 658 N N . ASN A 1 81 ? 8.676 4.663 1.213 1.00 87.50 81 ASN A N 1
ATOM 659 C CA . ASN A 1 81 ? 8.597 4.786 -0.246 1.00 87.50 81 ASN A CA 1
ATOM 660 C C . ASN A 1 81 ? 7.305 5.488 -0.660 1.00 87.50 81 ASN A C 1
ATOM 662 O O . ASN A 1 81 ? 7.369 6.456 -1.410 1.00 87.50 81 ASN A O 1
ATOM 666 N N . TYR A 1 82 ? 6.174 5.080 -0.081 1.00 85.50 82 TYR A N 1
ATOM 667 C CA . TYR A 1 82 ? 4.882 5.711 -0.320 1.00 85.50 82 TYR A CA 1
ATOM 668 C C . TYR A 1 82 ? 4.923 7.211 -0.003 1.00 85.50 82 TYR A C 1
ATOM 670 O O . TYR A 1 82 ? 4.671 8.038 -0.867 1.00 85.50 82 TYR A O 1
ATOM 678 N N . SER A 1 83 ? 5.363 7.596 1.199 1.00 85.38 83 SER A N 1
ATOM 679 C CA . SER A 1 83 ? 5.429 9.012 1.585 1.00 85.38 83 SER A CA 1
ATOM 680 C C . SER A 1 83 ? 6.494 9.836 0.854 1.00 85.38 83 SER A C 1
ATOM 682 O O . SER A 1 83 ? 6.446 11.053 0.924 1.00 85.38 83 SER A O 1
ATOM 684 N N . ARG A 1 84 ? 7.494 9.233 0.205 1.00 83.31 84 ARG A N 1
ATOM 685 C CA . ARG A 1 84 ? 8.512 9.997 -0.542 1.00 83.31 84 ARG A CA 1
ATOM 686 C C . ARG A 1 84 ? 8.152 10.184 -2.007 1.00 83.31 84 ARG A C 1
ATOM 688 O O . ARG A 1 84 ? 8.512 11.199 -2.579 1.00 83.31 84 ARG A O 1
ATOM 695 N N . ARG A 1 85 ? 7.510 9.178 -2.602 1.00 78.25 85 ARG A N 1
ATOM 696 C CA . ARG A 1 85 ? 7.256 9.090 -4.048 1.00 78.25 85 ARG A CA 1
ATOM 697 C C . ARG A 1 85 ? 5.818 9.449 -4.409 1.00 78.25 85 ARG A C 1
ATOM 699 O O . ARG A 1 85 ? 5.566 9.926 -5.500 1.00 78.25 85 ARG A O 1
ATOM 706 N N . PHE A 1 86 ? 4.904 9.238 -3.468 1.00 74.44 86 PHE A N 1
ATOM 707 C CA . PHE A 1 86 ? 3.466 9.377 -3.657 1.00 74.44 86 PHE A CA 1
ATOM 708 C C . PHE A 1 86 ? 2.831 10.308 -2.611 1.00 74.44 86 PHE A C 1
ATOM 710 O O . PHE A 1 86 ? 1.622 10.319 -2.452 1.00 74.44 86 PHE A O 1
ATOM 717 N N . ALA A 1 87 ? 3.608 11.088 -1.848 1.00 68.00 87 ALA A N 1
ATOM 718 C CA . ALA A 1 87 ? 3.010 12.075 -0.938 1.00 68.00 87 ALA A CA 1
ATOM 719 C C . ALA A 1 87 ? 2.288 13.210 -1.674 1.00 68.00 87 ALA A C 1
ATOM 721 O O . ALA A 1 87 ? 1.419 13.846 -1.081 1.00 68.00 87 ALA A O 1
ATOM 722 N N . GLU A 1 88 ? 2.624 13.454 -2.942 1.00 66.81 88 GLU A N 1
ATOM 723 C CA . GLU A 1 88 ? 1.814 14.313 -3.796 1.00 66.81 88 GLU A CA 1
ATOM 724 C C . GLU A 1 88 ? 0.517 13.586 -4.141 1.00 66.81 88 GLU A C 1
ATOM 726 O O . GLU A 1 88 ? 0.502 12.636 -4.927 1.00 66.81 88 GLU A O 1
ATOM 731 N N . THR A 1 89 ? -0.573 14.036 -3.517 1.00 65.69 89 THR A N 1
ATOM 732 C CA . THR A 1 89 ? -1.910 13.460 -3.681 1.00 65.69 89 THR A CA 1
ATOM 733 C C . THR A 1 89 ? -2.295 13.353 -5.155 1.00 65.69 89 THR A C 1
ATOM 735 O O . THR A 1 89 ? -2.849 12.338 -5.548 1.00 65.69 89 THR A O 1
ATOM 738 N N . GLU A 1 90 ? -1.915 14.330 -5.983 1.00 73.50 90 GLU A N 1
ATOM 739 C CA . GLU A 1 90 ? -2.220 14.374 -7.419 1.00 73.50 90 GLU A CA 1
ATOM 740 C C . GLU A 1 90 ? -1.771 13.122 -8.188 1.00 73.50 90 GLU A C 1
ATOM 742 O O . GLU A 1 90 ? -2.517 12.622 -9.028 1.00 73.50 90 GLU A O 1
ATOM 747 N N . LEU A 1 91 ? -0.584 12.571 -7.900 1.00 74.31 91 LEU A N 1
ATOM 748 C CA . LEU A 1 91 ? -0.082 11.385 -8.603 1.00 74.31 91 LEU A CA 1
ATOM 749 C C . LEU A 1 91 ? -0.900 10.140 -8.239 1.00 74.31 91 LEU A C 1
ATOM 751 O O . LEU A 1 91 ? -1.302 9.384 -9.120 1.00 74.31 91 LEU A O 1
ATOM 755 N N . ILE A 1 92 ? -1.179 9.942 -6.945 1.00 74.62 92 ILE A N 1
ATOM 756 C CA . ILE A 1 92 ? -2.044 8.844 -6.487 1.00 74.62 92 ILE A CA 1
ATOM 757 C C . ILE A 1 92 ? -3.446 9.003 -7.051 1.00 74.62 92 ILE A C 1
ATOM 759 O O . ILE A 1 92 ? -4.012 8.017 -7.507 1.00 74.62 92 ILE A O 1
ATOM 763 N N . THR A 1 93 ? -4.005 10.213 -7.005 1.00 75.25 93 THR A N 1
ATOM 764 C CA . THR A 1 93 ? -5.352 10.493 -7.500 1.00 75.25 93 THR A CA 1
ATOM 765 C C . THR A 1 93 ? -5.450 10.128 -8.973 1.00 75.25 93 THR A C 1
ATOM 767 O O . THR A 1 93 ? -6.330 9.358 -9.327 1.00 75.25 93 THR A O 1
ATOM 770 N N . ARG A 1 94 ? -4.493 10.552 -9.809 1.00 78.38 94 ARG A N 1
ATOM 771 C CA . ARG A 1 94 ? -4.465 10.189 -11.236 1.00 78.38 94 ARG A CA 1
ATOM 772 C C . ARG A 1 94 ? -4.354 8.686 -11.463 1.00 78.38 94 ARG A C 1
ATOM 774 O O . ARG A 1 94 ? -5.049 8.146 -12.316 1.00 78.38 94 ARG A O 1
ATOM 781 N N . ILE A 1 95 ? -3.501 7.999 -10.701 1.00 7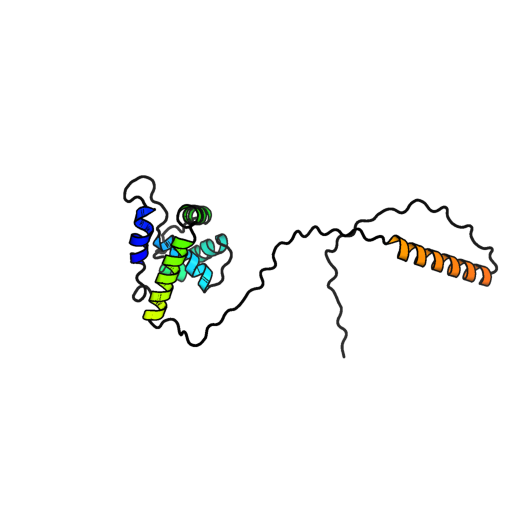8.19 95 ILE A N 1
ATOM 782 C CA . ILE A 1 95 ? -3.375 6.538 -10.787 1.00 78.19 95 ILE A CA 1
ATOM 783 C C . ILE A 1 95 ? -4.694 5.869 -10.382 1.00 78.19 95 ILE A C 1
ATOM 785 O O . ILE A 1 95 ? -5.150 4.948 -11.053 1.00 78.19 95 ILE A O 1
ATOM 789 N N . PHE A 1 96 ? -5.323 6.334 -9.305 1.00 76.00 96 PHE A N 1
ATOM 790 C CA . PHE A 1 96 ? -6.583 5.788 -8.816 1.00 76.00 96 PHE A CA 1
ATOM 791 C C . PHE A 1 96 ? -7.732 6.040 -9.794 1.00 76.00 96 PHE A C 1
ATOM 793 O O . PHE A 1 96 ? -8.475 5.114 -10.093 1.00 76.00 96 PHE A O 1
ATOM 800 N N . GLU A 1 97 ? -7.849 7.253 -10.335 1.00 79.75 97 GLU A N 1
ATOM 801 C CA . GLU A 1 97 ? -8.807 7.603 -11.387 1.00 79.75 97 GLU A CA 1
ATOM 802 C C . GLU A 1 97 ? -8.610 6.735 -12.626 1.00 79.75 97 GLU A C 1
ATOM 804 O O . GLU A 1 97 ? -9.584 6.241 -13.186 1.00 79.75 97 GLU A O 1
ATOM 809 N N . HIS A 1 98 ? -7.360 6.494 -13.027 1.00 80.69 98 HIS A N 1
ATOM 810 C CA . HIS A 1 98 ? -7.058 5.637 -14.166 1.00 80.69 98 HIS A CA 1
ATOM 811 C C . HIS A 1 98 ? -7.477 4.184 -13.911 1.00 80.69 98 HIS A C 1
ATOM 813 O O . HIS A 1 98 ? -8.172 3.589 -14.731 1.00 80.69 98 HIS A O 1
ATOM 819 N N . VAL A 1 99 ? -7.129 3.626 -12.748 1.00 76.62 99 VAL A N 1
ATOM 820 C CA . VAL A 1 99 ? -7.545 2.269 -12.359 1.00 76.62 99 VAL A CA 1
ATOM 821 C C . VAL A 1 99 ? -9.070 2.173 -12.252 1.00 76.62 99 VAL A C 1
ATOM 823 O O . VAL A 1 99 ? -9.656 1.200 -12.717 1.00 76.62 99 VAL A O 1
ATOM 826 N N . LEU A 1 100 ? -9.734 3.189 -11.697 1.00 77.06 100 LEU A N 1
ATOM 827 C CA . LEU A 1 100 ? -11.192 3.246 -11.613 1.00 77.06 100 LEU A CA 1
ATOM 828 C C . LEU A 1 100 ? -11.830 3.306 -13.005 1.00 77.06 100 LEU A C 1
ATOM 830 O O . LEU A 1 100 ? -12.804 2.603 -13.261 1.00 77.06 100 LEU A O 1
ATOM 834 N N . HIS A 1 101 ? -11.262 4.101 -13.912 1.00 80.06 101 HIS A N 1
ATOM 835 C CA . HIS A 1 101 ? -11.707 4.184 -15.297 1.00 80.06 101 HIS A CA 1
ATOM 836 C C . HIS A 1 101 ? -11.575 2.838 -16.014 1.00 80.06 101 HIS A C 1
ATOM 838 O O . HIS A 1 101 ? -12.512 2.432 -16.693 1.00 80.06 101 HIS A O 1
ATOM 844 N N . LEU A 1 102 ? -10.468 2.113 -15.814 1.00 76.44 102 LEU A N 1
ATOM 845 C CA . LEU A 1 102 ? -10.294 0.753 -16.340 1.00 76.44 102 LEU A CA 1
ATOM 846 C C . LEU A 1 102 ? -11.355 -0.212 -15.794 1.00 76.44 102 LEU A C 1
ATOM 848 O O . LEU A 1 102 ? -11.904 -1.019 -16.537 1.00 76.44 102 LEU A O 1
ATOM 852 N N . CYS A 1 103 ? -11.693 -0.117 -14.508 1.00 75.31 103 CYS A N 1
ATOM 853 C CA . CYS A 1 103 ? -12.753 -0.937 -13.924 1.00 75.31 103 CYS A CA 1
ATOM 854 C C . CYS A 1 103 ? -14.141 -0.607 -14.504 1.00 75.31 103 CYS A C 1
ATOM 856 O O . CYS A 1 103 ? -14.932 -1.520 -14.739 1.00 75.31 103 CYS A O 1
ATOM 858 N N . LEU A 1 104 ? -14.429 0.674 -14.761 1.00 77.44 104 LEU A N 1
ATOM 859 C CA . LEU A 1 104 ? -15.677 1.118 -15.391 1.00 77.44 104 LEU A CA 1
ATOM 860 C C . LEU A 1 104 ? -15.780 0.637 -16.843 1.00 77.44 104 LEU A C 1
ATOM 862 O O . LEU A 1 104 ? -16.805 0.085 -17.233 1.00 77.44 104 LEU A O 1
ATOM 866 N N . THR A 1 105 ? -14.721 0.798 -17.640 1.00 76.81 105 THR A N 1
ATOM 867 C CA . THR A 1 105 ? -14.713 0.358 -19.046 1.00 76.81 105 THR A CA 1
ATOM 868 C C . THR A 1 105 ? -14.766 -1.161 -19.179 1.00 76.81 105 THR A C 1
ATOM 870 O O . THR A 1 105 ? -15.382 -1.666 -20.113 1.00 76.81 105 THR A O 1
ATOM 873 N N . ALA A 1 106 ? -14.192 -1.894 -18.223 1.00 75.81 106 ALA A N 1
ATOM 874 C CA . ALA A 1 106 ? -14.301 -3.347 -18.140 1.00 75.81 106 ALA A CA 1
ATOM 875 C C . ALA A 1 106 ? -15.678 -3.841 -17.644 1.00 75.81 106 ALA A C 1
ATOM 877 O O . ALA A 1 106 ? -15.881 -5.051 -17.548 1.00 75.81 106 ALA A O 1
ATOM 878 N N . GLY A 1 107 ? -16.612 -2.942 -17.300 1.00 75.56 107 GLY A N 1
ATOM 879 C CA . GLY A 1 107 ? -17.934 -3.299 -16.773 1.00 75.56 107 GLY A CA 1
ATOM 880 C C . GLY A 1 107 ? -17.890 -3.974 -15.397 1.00 75.56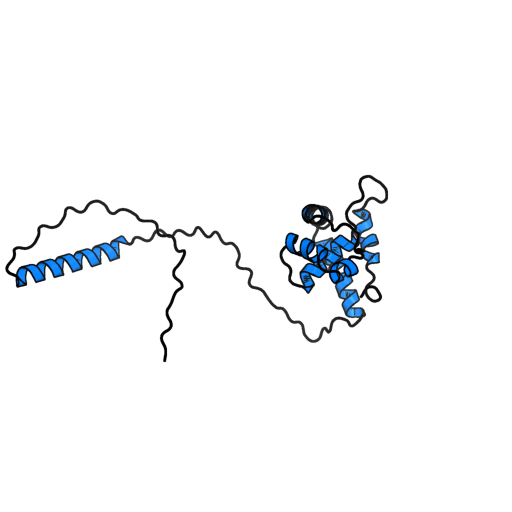 107 GLY A C 1
ATOM 881 O O . GLY A 1 107 ? -18.821 -4.681 -15.026 1.00 75.56 107 GLY A O 1
ATOM 882 N N . LEU A 1 108 ? -16.798 -3.794 -14.644 1.00 70.50 108 LEU A N 1
ATOM 883 C CA . LEU A 1 108 ? -16.610 -4.376 -13.309 1.00 70.50 108 LEU A CA 1
ATOM 884 C C . LEU A 1 108 ? -17.278 -3.547 -12.202 1.00 70.50 108 LEU A C 1
ATOM 886 O O . LEU A 1 108 ? -17.356 -4.002 -11.061 1.00 70.50 108 LEU A O 1
ATOM 890 N N . VAL A 1 109 ? -17.718 -2.330 -12.523 1.00 69.81 109 VAL A N 1
ATOM 891 C CA . VAL A 1 109 ? -18.369 -1.396 -11.602 1.00 69.81 109 VAL A CA 1
ATOM 892 C C . VAL A 1 109 ? -19.688 -0.964 -12.224 1.00 69.81 109 VAL A C 1
ATOM 894 O O . VAL A 1 109 ? -19.693 -0.340 -13.283 1.00 69.81 109 VAL A O 1
ATOM 897 N N . ASP A 1 110 ? -20.788 -1.297 -11.556 1.00 66.56 110 ASP A N 1
ATOM 898 C CA . ASP A 1 110 ? -22.109 -0.778 -11.891 1.00 66.56 110 ASP A CA 1
ATOM 899 C C . ASP A 1 110 ? -22.261 0.624 -11.281 1.00 66.56 110 ASP A C 1
ATOM 901 O O . ASP A 1 110 ? -22.015 0.825 -10.089 1.00 66.56 110 ASP A O 1
ATOM 905 N N . THR A 1 111 ? -22.584 1.616 -12.110 1.00 65.19 111 THR A N 1
ATOM 906 C CA . THR A 1 111 ? -22.732 3.019 -11.693 1.00 65.19 111 THR A CA 1
ATOM 907 C C . THR A 1 111 ? -24.130 3.357 -11.191 1.00 65.19 111 THR A C 1
ATOM 909 O O . THR A 1 111 ? -24.328 4.465 -10.689 1.00 65.19 111 THR A O 1
ATOM 912 N N . ASP A 1 112 ? -25.084 2.434 -11.315 1.00 63.94 112 ASP A N 1
ATOM 913 C CA . ASP A 1 112 ? -26.485 2.696 -10.988 1.00 63.94 112 ASP A CA 1
ATOM 914 C C . ASP A 1 112 ? -26.728 2.803 -9.469 1.00 63.94 112 ASP A C 1
ATOM 916 O O . ASP A 1 112 ? -27.627 3.529 -9.037 1.00 63.94 112 ASP A O 1
ATOM 920 N N . GLU A 1 113 ? -25.883 2.181 -8.634 1.00 58.41 113 GLU A N 1
ATOM 921 C CA . GLU A 1 113 ? -25.995 2.230 -7.170 1.00 58.41 113 GLU A CA 1
ATOM 922 C C . GLU A 1 113 ? -24.654 2.559 -6.483 1.00 58.41 113 GLU A C 1
ATOM 924 O O . GLU A 1 113 ? -23.777 1.714 -6.305 1.00 58.41 113 GLU A O 1
ATOM 929 N N . ILE A 1 114 ? -24.495 3.811 -6.033 1.00 62.09 114 ILE A N 1
ATOM 930 C CA . ILE A 1 114 ? -23.322 4.248 -5.259 1.00 62.09 114 ILE A CA 1
ATOM 931 C C . ILE A 1 114 ? -23.609 4.091 -3.758 1.00 62.09 114 ILE A C 1
ATOM 933 O O . ILE A 1 114 ? -24.273 4.930 -3.145 1.00 62.09 114 ILE A O 1
ATOM 937 N N . PHE A 1 115 ? -23.057 3.050 -3.133 1.00 56.66 115 PHE A N 1
ATOM 938 C CA . PHE A 1 115 ? -23.093 2.883 -1.676 1.00 56.66 115 PHE A CA 1
ATOM 939 C C . PHE A 1 115 ? -21.918 3.614 -1.013 1.00 56.66 115 PHE A C 1
ATOM 941 O O . PHE A 1 115 ? -20.769 3.183 -1.094 1.00 56.66 115 PHE A O 1
ATOM 948 N N . ILE A 1 116 ? -22.202 4.721 -0.322 1.00 58.94 116 ILE A N 1
ATOM 949 C CA . ILE A 1 116 ? -21.216 5.445 0.494 1.00 58.94 116 ILE A CA 1
ATOM 950 C C . ILE A 1 116 ? -21.438 5.083 1.968 1.00 58.94 116 ILE A C 1
ATOM 952 O O . ILE A 1 116 ? -22.278 5.686 2.635 1.00 58.94 116 ILE A O 1
ATOM 956 N N . ASP A 1 117 ? -20.675 4.122 2.499 1.00 65.00 117 ASP A N 1
ATOM 957 C CA . ASP A 1 117 ? -20.662 3.845 3.943 1.00 65.00 117 ASP A CA 1
ATOM 958 C C . ASP A 1 117 ? -19.715 4.822 4.662 1.00 65.00 117 ASP A C 1
ATOM 960 O O . ASP A 1 117 ? -18.494 4.652 4.739 1.00 65.00 117 ASP A O 1
ATOM 964 N N . GLY A 1 118 ? -20.279 5.931 5.137 1.00 50.50 118 GLY A N 1
ATOM 965 C CA . GLY A 1 118 ? -19.540 6.955 5.863 1.00 50.50 118 GLY A CA 1
ATOM 966 C C . GLY A 1 118 ? -19.226 6.524 7.296 1.00 50.50 118 GLY A C 1
ATOM 967 O O . GLY A 1 118 ? -20.025 6.741 8.203 1.00 50.50 118 GLY A O 1
ATOM 968 N N . THR A 1 119 ? -18.021 6.009 7.562 1.00 57.66 119 THR A N 1
ATOM 969 C CA . THR A 1 119 ? -17.578 5.823 8.956 1.00 57.66 119 THR A CA 1
ATOM 970 C C . THR A 1 119 ? -17.335 7.180 9.628 1.00 57.66 119 THR A C 1
ATOM 972 O O . THR A 1 119 ? -16.425 7.909 9.226 1.00 57.66 119 THR A O 1
ATOM 975 N N . GLN A 1 120 ? -18.084 7.517 10.687 1.00 50.84 120 GLN A N 1
ATOM 976 C CA . GLN A 1 120 ? -17.775 8.674 11.537 1.00 50.84 120 GLN A CA 1
ATOM 977 C C . GLN A 1 120 ? -16.447 8.444 12.272 1.00 50.84 120 GLN A C 1
ATOM 979 O O . GLN A 1 120 ? -16.389 7.808 13.327 1.00 50.84 120 GLN A O 1
ATOM 984 N N . ILE A 1 121 ? -15.356 8.982 11.731 1.00 50.75 121 ILE A N 1
ATOM 985 C CA . ILE A 1 121 ? -14.078 9.034 12.438 1.00 50.75 121 ILE A CA 1
ATOM 986 C C . ILE A 1 121 ? -14.222 10.090 13.535 1.00 50.75 121 ILE A C 1
ATOM 988 O O . ILE A 1 121 ? -14.181 11.291 13.270 1.00 50.75 121 ILE A O 1
ATOM 992 N N . LYS A 1 122 ? -14.396 9.652 14.788 1.00 53.09 122 LYS A N 1
ATOM 993 C CA . LYS A 1 122 ? -14.285 10.551 15.941 1.00 53.09 122 LYS A CA 1
ATOM 994 C C . LYS A 1 122 ? -12.874 11.131 15.938 1.00 53.09 122 LYS A C 1
ATOM 996 O O . LYS A 1 122 ? -11.906 10.415 16.184 1.00 53.09 122 LYS A O 1
ATOM 1001 N N . ALA A 1 123 ? -12.762 12.423 15.642 1.00 48.34 123 ALA A N 1
ATOM 1002 C CA . ALA A 1 123 ? -11.515 13.148 15.799 1.00 48.34 123 ALA A CA 1
ATOM 1003 C C . ALA A 1 123 ? -11.012 12.942 17.234 1.00 48.34 123 ALA A C 1
ATOM 1005 O O . ALA A 1 123 ? -11.793 13.035 18.186 1.00 48.34 123 ALA A O 1
ATOM 1006 N N . ALA A 1 124 ? -9.718 12.667 17.400 1.00 52.56 124 ALA A N 1
ATOM 1007 C CA . ALA A 1 124 ? -9.064 12.686 18.702 1.00 52.56 124 ALA A CA 1
ATOM 1008 C C . ALA A 1 124 ? -8.992 14.140 19.204 1.00 52.56 124 ALA A C 1
ATOM 1010 O O . ALA A 1 124 ? -7.936 14.765 19.236 1.00 52.56 124 ALA A O 1
ATOM 1011 N N . ALA A 1 125 ? -10.144 14.709 19.556 1.00 48.50 125 ALA A N 1
ATOM 1012 C CA . ALA A 1 125 ? -10.235 15.948 20.295 1.00 48.50 125 ALA A CA 1
ATOM 1013 C C . ALA A 1 125 ? -9.719 15.654 21.704 1.00 48.50 125 ALA A C 1
ATOM 1015 O O . ALA A 1 125 ? -10.268 14.806 22.401 1.00 48.50 125 ALA A O 1
ATOM 1016 N N . ASN A 1 126 ? -8.623 16.317 22.070 1.00 50.34 126 ASN A N 1
ATOM 1017 C CA . ASN A 1 126 ? -7.973 16.293 23.376 1.00 50.34 126 ASN A CA 1
ATOM 1018 C C . ASN A 1 126 ? -8.899 15.821 24.526 1.00 50.34 126 ASN A C 1
ATOM 1020 O O . ASN A 1 126 ? -9.770 16.566 24.979 1.00 50.34 126 ASN A O 1
ATOM 1024 N N . ASN A 1 127 ? -8.680 14.595 25.019 1.00 49.50 127 ASN A N 1
ATOM 1025 C CA . ASN A 1 127 ? -9.444 13.991 26.122 1.00 49.50 127 ASN A CA 1
ATOM 1026 C C . ASN A 1 127 ? -9.217 14.689 27.480 1.00 49.50 127 ASN A C 1
ATOM 1028 O O . ASN A 1 127 ? -9.816 14.305 28.482 1.00 49.50 127 ASN A O 1
ATOM 1032 N N . HIS A 1 128 ? -8.388 15.735 27.548 1.00 49.25 128 HIS A N 1
ATOM 1033 C CA . HIS A 1 128 ? -8.145 16.505 28.768 1.00 49.25 128 HIS A CA 1
ATOM 1034 C C . HIS A 1 128 ? -9.077 17.715 28.931 1.00 49.25 128 HIS A C 1
ATOM 1036 O O . HIS A 1 128 ? -8.646 18.786 29.359 1.00 49.25 128 HIS A O 1
ATOM 1042 N N . LYS A 1 129 ? -10.383 17.561 28.677 1.00 50.69 129 LYS A N 1
ATOM 1043 C CA . LYS A 1 129 ? -11.375 18.519 29.195 1.00 50.69 129 LYS A CA 1
ATOM 1044 C C . LYS A 1 129 ? -11.664 18.219 30.668 1.00 50.69 129 LYS A C 1
ATOM 1046 O O . LYS A 1 129 ? -12.659 17.595 31.014 1.00 50.69 129 LYS A O 1
ATOM 1051 N N . ASN A 1 130 ? -10.795 18.703 31.553 1.00 53.66 130 ASN A N 1
ATOM 1052 C CA . ASN A 1 130 ? -11.103 18.803 32.979 1.00 53.66 130 ASN A CA 1
ATOM 1053 C C . ASN A 1 130 ? -11.901 20.087 33.224 1.00 53.66 130 ASN A C 1
ATOM 1055 O O . ASN A 1 130 ? -11.328 21.177 33.241 1.00 53.66 130 ASN A O 1
ATOM 1059 N N . ARG A 1 131 ? -13.216 19.974 33.436 1.00 54.25 131 ARG A N 1
ATOM 1060 C CA . ARG A 1 131 ? -14.022 21.111 33.898 1.00 54.25 131 ARG A CA 1
ATOM 1061 C C . ARG A 1 131 ? -13.913 21.204 35.420 1.00 54.25 131 ARG A C 1
ATOM 1063 O O . ARG A 1 131 ? -14.274 20.263 36.120 1.00 54.25 131 ARG A O 1
ATOM 1070 N N . ARG A 1 132 ? -13.413 22.331 35.942 1.00 48.12 132 ARG A N 1
ATOM 1071 C CA . ARG A 1 132 ? -13.549 22.657 37.370 1.00 48.12 132 ARG A CA 1
ATOM 1072 C C . ARG A 1 132 ? -15.034 22.898 37.625 1.00 48.12 132 ARG A C 1
ATOM 1074 O O . ARG A 1 132 ? -15.601 23.817 37.048 1.00 48.12 132 ARG A O 1
ATOM 1081 N N . GLN A 1 133 ? -15.664 22.036 38.410 1.00 54.22 133 GLN A N 1
ATOM 1082 C CA . GLN A 1 133 ? -17.032 22.242 38.865 1.00 54.22 133 GLN A CA 1
ATOM 1083 C C . GLN A 1 133 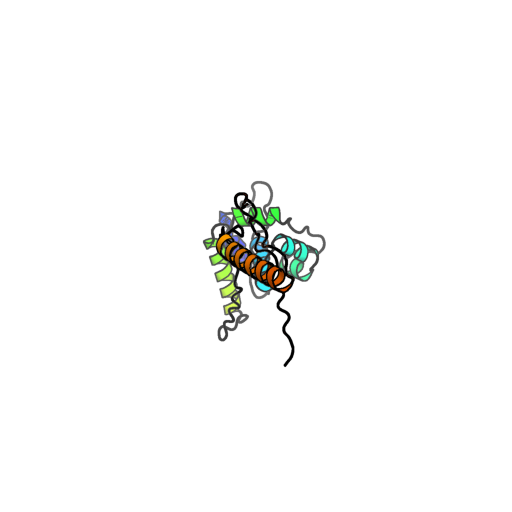? -16.980 22.492 40.367 1.00 54.22 133 GLN A C 1
ATOM 1085 O O . GLN A 1 133 ? -16.434 21.681 41.116 1.00 54.22 133 GLN A O 1
ATOM 1090 N N . GLU A 1 134 ? -17.496 23.640 40.791 1.00 53.12 134 GLU A N 1
ATOM 1091 C CA . GLU A 1 134 ? -17.624 24.002 42.198 1.00 53.12 134 GLU A CA 1
ATOM 1092 C C . GLU A 1 134 ? -18.749 23.160 42.809 1.00 53.12 134 GLU A C 1
ATOM 1094 O O . GLU A 1 134 ? -19.931 23.474 42.712 1.00 53.12 134 GLU A O 1
ATOM 1099 N N . VAL A 1 135 ? -18.377 22.028 43.409 1.00 54.50 135 VAL A N 1
ATOM 1100 C CA . VAL A 1 135 ? -19.297 21.147 44.158 1.00 54.50 135 VAL A CA 1
ATOM 1101 C C . VAL A 1 135 ? -19.687 21.773 45.513 1.00 54.50 135 VAL A C 1
ATOM 1103 O O . VAL A 1 135 ? -20.511 21.234 46.249 1.00 54.50 135 VAL A O 1
ATOM 1106 N N . GLU A 1 136 ? -19.133 22.943 45.844 1.00 55.72 136 GLU A N 1
ATOM 1107 C CA . GLU A 1 136 ? -19.341 23.634 47.117 1.00 55.72 136 GLU A CA 1
ATOM 1108 C C . GLU A 1 136 ? -20.803 23.981 47.386 1.00 55.72 136 GLU A C 1
ATOM 1110 O O . GLU A 1 136 ? -21.257 23.782 48.508 1.00 55.72 136 GLU A O 1
ATOM 1115 N N . ALA A 1 137 ? -21.566 24.436 46.386 1.00 56.78 137 ALA A N 1
ATOM 1116 C CA . ALA A 1 137 ? -22.945 24.877 46.613 1.00 56.78 137 ALA A CA 1
ATOM 1117 C C . ALA A 1 137 ? -23.862 23.722 47.059 1.00 56.78 137 ALA A C 1
ATOM 1119 O O . ALA A 1 137 ? -24.598 23.850 48.036 1.00 56.78 137 ALA A O 1
ATOM 1120 N N . GLN A 1 138 ? -23.769 22.567 46.390 1.00 58.50 138 GLN A N 1
ATOM 1121 C CA . GLN A 1 138 ? -24.552 21.379 46.742 1.00 58.50 138 GLN A CA 1
ATOM 1122 C C . GLN A 1 138 ? -24.078 20.753 48.060 1.00 58.50 138 GLN A C 1
ATOM 1124 O O . GLN A 1 138 ? -24.904 20.418 48.906 1.00 58.50 138 GLN A O 1
ATOM 1129 N N . ALA A 1 139 ? -22.762 20.630 48.269 1.00 61.03 139 ALA A N 1
ATOM 1130 C CA . ALA A 1 139 ? -22.205 20.068 49.501 1.00 61.03 139 ALA A CA 1
ATOM 1131 C C . ALA A 1 139 ? -22.529 20.929 50.732 1.00 61.03 139 ALA A C 1
ATOM 1133 O O . ALA A 1 139 ? -22.860 20.397 51.791 1.00 61.03 139 ALA A O 1
ATOM 1134 N N . LYS A 1 140 ? -22.493 22.258 50.582 1.00 64.50 140 LYS A N 1
ATOM 1135 C CA . LYS A 1 140 ? -22.856 23.201 51.641 1.00 64.50 140 LYS A CA 1
ATOM 1136 C C . LYS A 1 140 ? -24.343 23.117 51.976 1.00 64.50 140 LYS A C 1
ATOM 1138 O O . LYS A 1 140 ? -24.678 23.016 53.151 1.00 64.50 140 LYS A O 1
ATOM 1143 N N . TRP A 1 141 ? -25.210 23.063 50.963 1.00 67.25 141 TRP A N 1
ATOM 1144 C CA . TRP A 1 141 ? -26.651 22.912 51.172 1.00 67.25 141 TRP A CA 1
ATOM 1145 C C . TRP A 1 141 ? -26.998 21.590 51.873 1.00 67.25 141 TRP A C 1
ATOM 1147 O O . TRP A 1 141 ? -27.735 21.599 52.854 1.00 67.25 141 TRP A O 1
ATOM 1157 N N . MET A 1 142 ? -26.414 20.466 51.440 1.00 68.50 142 MET A N 1
ATOM 1158 C CA . MET A 1 142 ? -26.635 19.159 52.077 1.00 68.50 142 MET A CA 1
ATOM 1159 C C . MET A 1 142 ? -26.123 19.118 53.523 1.00 68.50 142 MET A C 1
ATOM 1161 O O . MET A 1 142 ? -26.807 18.591 54.395 1.00 68.50 142 MET A O 1
ATOM 1165 N N . SER A 1 143 ? -24.960 19.718 53.805 1.00 70.31 143 SER A N 1
ATOM 1166 C CA . SER A 1 143 ? -24.438 19.823 55.175 1.00 70.31 143 SER A CA 1
ATOM 1167 C C . SER A 1 143 ? -25.369 20.632 56.078 1.00 70.31 143 SER A C 1
ATOM 1169 O O . SER A 1 143 ? -25.616 20.237 57.211 1.00 70.31 143 SER A O 1
ATOM 1171 N N . GLU A 1 144 ? -25.908 21.746 55.58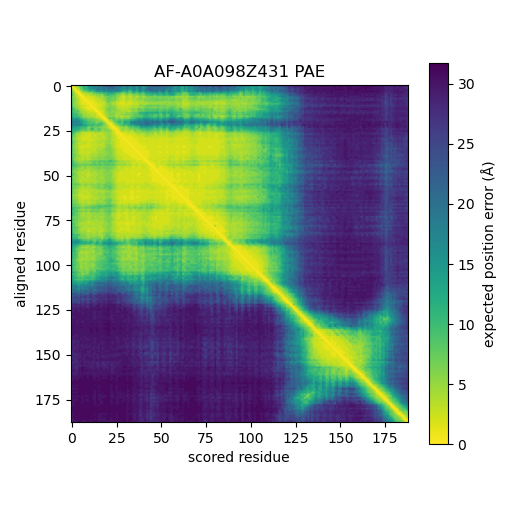0 1.00 76.31 144 GLU A N 1
ATOM 1172 C CA . GLU A 1 144 ? -26.815 22.606 56.347 1.00 76.31 144 GLU A CA 1
ATOM 1173 C C . GLU A 1 144 ? -28.168 21.938 56.632 1.00 76.31 144 GLU A C 1
ATOM 1175 O O . GLU A 1 144 ? -28.780 22.231 57.659 1.00 76.31 144 GLU A O 1
ATOM 1180 N N . GLN A 1 145 ? -28.645 21.043 55.759 1.00 77.88 145 GLN A N 1
ATOM 1181 C CA . GLN A 1 145 ? -29.854 20.253 56.024 1.00 77.88 145 GLN A CA 1
ATOM 1182 C C . GLN A 1 145 ? -29.606 19.158 57.066 1.00 77.88 145 GLN A C 1
ATOM 1184 O O . GLN A 1 145 ? -30.375 19.048 58.018 1.00 77.88 145 GLN A O 1
ATOM 1189 N N . LEU A 1 146 ? -28.500 18.416 56.952 1.00 73.81 146 LEU A N 1
ATOM 1190 C CA . LEU A 1 146 ? -28.142 17.380 57.927 1.00 73.81 146 LEU A CA 1
ATOM 1191 C C . LEU A 1 146 ? -27.968 17.957 59.338 1.00 73.81 146 LEU A C 1
ATOM 1193 O O . LEU A 1 146 ? -28.438 17.367 60.307 1.00 73.81 146 LEU A O 1
ATOM 1197 N N . ASP A 1 147 ? -27.362 19.141 59.465 1.00 77.56 147 ASP A N 1
ATOM 1198 C CA . ASP A 1 147 ? -27.219 19.812 60.761 1.00 77.56 147 ASP A CA 1
ATOM 1199 C C . ASP A 1 147 ? -28.582 20.168 61.385 1.00 77.56 147 ASP A C 1
ATOM 1201 O O . ASP A 1 147 ? -28.759 20.049 62.602 1.00 77.56 147 ASP A O 1
ATOM 1205 N N . LYS A 1 148 ? -29.565 20.566 60.565 1.00 79.25 148 LYS A N 1
ATOM 1206 C CA . LYS A 1 148 ? -30.933 20.860 61.023 1.00 79.25 148 LYS A CA 1
ATOM 1207 C C . LYS A 1 148 ? -31.666 19.599 61.467 1.00 79.25 148 LYS A C 1
ATOM 1209 O O . LYS A 1 148 ? -32.288 19.615 62.526 1.00 79.25 148 LYS A O 1
ATOM 1214 N N . GLU A 1 149 ? -31.563 18.514 60.705 1.00 78.75 149 GLU A N 1
ATOM 1215 C CA . GLU A 1 149 ? -32.171 17.225 61.060 1.00 78.75 149 GLU A CA 1
ATOM 1216 C C . GLU A 1 149 ? -31.575 16.665 62.357 1.00 78.75 149 GLU A C 1
ATOM 1218 O O . GLU A 1 149 ? -32.310 16.290 63.269 1.00 78.75 149 GLU A O 1
ATOM 1223 N N . ILE A 1 150 ? -30.247 16.709 62.502 1.00 76.31 150 ILE A N 1
ATOM 1224 C CA . ILE A 1 150 ? -29.545 16.270 63.716 1.00 76.31 150 ILE A CA 1
ATOM 1225 C C . ILE A 1 150 ? -29.936 17.124 64.932 1.00 76.31 150 ILE A C 1
ATOM 1227 O O . ILE A 1 150 ? -30.028 16.612 66.053 1.00 76.31 150 ILE A O 1
ATOM 1231 N N . ALA A 1 151 ? -30.133 18.432 64.749 1.00 78.75 151 ALA A N 1
ATOM 1232 C CA . ALA A 1 151 ? -30.584 19.311 65.822 1.00 78.75 151 ALA A CA 1
ATOM 1233 C C . ALA A 1 151 ? -32.023 18.986 66.245 1.00 78.75 151 ALA A C 1
ATOM 1235 O O . ALA A 1 151 ? -32.297 18.905 67.443 1.00 78.75 151 ALA A O 1
ATOM 1236 N N . GLN A 1 152 ? -32.910 18.748 65.278 1.00 78.44 152 GLN A N 1
ATOM 1237 C CA . GLN A 1 152 ? -34.301 18.396 65.540 1.00 78.44 152 GLN A CA 1
ATOM 1238 C C . GLN A 1 152 ? -34.410 17.056 66.274 1.00 78.44 152 GLN A C 1
ATOM 1240 O O . GLN A 1 152 ? -35.106 16.962 67.281 1.00 78.44 152 GLN A O 1
ATOM 1245 N N . ASP A 1 153 ? -33.657 16.047 65.838 1.00 77.50 153 ASP A N 1
ATOM 1246 C CA . ASP A 1 153 ? -33.605 14.732 66.478 1.00 77.50 153 ASP A CA 1
ATOM 1247 C C . ASP A 1 153 ? -33.092 14.818 67.927 1.00 77.50 153 ASP A C 1
ATOM 1249 O O . ASP A 1 153 ? -33.659 14.241 68.857 1.00 77.50 153 ASP A O 1
ATOM 1253 N N . ARG A 1 154 ? -32.074 15.653 68.175 1.00 73.44 154 ARG A N 1
ATOM 1254 C CA . ARG A 1 154 ? -31.589 15.906 69.539 1.00 73.44 154 ARG A CA 1
ATOM 1255 C C . ARG A 1 154 ? -32.631 16.556 70.442 1.00 73.44 154 ARG A C 1
ATOM 1257 O O . ARG A 1 154 ? -32.693 16.179 71.611 1.00 73.44 154 ARG A O 1
ATOM 1264 N N . ILE A 1 155 ? -33.425 17.494 69.926 1.00 75.69 155 ILE A N 1
ATOM 1265 C CA . ILE A 1 155 ? -34.508 18.138 70.685 1.00 75.69 155 ILE A CA 1
ATOM 1266 C C . ILE A 1 155 ? -35.585 17.106 71.027 1.00 75.69 155 ILE A C 1
ATOM 1268 O O . ILE A 1 155 ? -35.986 17.019 72.187 1.00 75.69 155 ILE A O 1
ATOM 1272 N N . THR A 1 156 ? -35.978 16.270 70.060 1.00 74.56 156 THR A N 1
ATOM 1273 C CA . THR A 1 156 ? -36.916 15.152 70.268 1.00 74.56 156 THR A CA 1
ATOM 1274 C C . THR A 1 156 ? -36.429 14.201 71.363 1.00 74.56 156 THR A C 1
ATOM 1276 O O . THR A 1 156 ? -37.213 13.714 72.173 1.00 74.56 156 THR A O 1
ATOM 1279 N N . HIS A 1 157 ? -35.115 13.991 71.446 1.00 75.75 157 HIS A N 1
ATOM 1280 C CA . HIS A 1 157 ? -34.474 13.155 72.457 1.00 75.75 157 HIS A CA 1
ATOM 1281 C C . HIS A 1 157 ? -34.006 13.913 73.719 1.00 75.75 157 HIS A C 1
ATOM 1283 O O . HIS A 1 157 ? -33.225 13.367 74.502 1.00 75.75 157 HIS A O 1
ATOM 1289 N N . GLY A 1 158 ? -34.462 15.155 73.940 1.00 75.38 158 GLY A N 1
ATOM 1290 C CA . GLY A 1 158 ? -34.217 15.938 75.162 1.00 75.38 158 GLY A CA 1
ATOM 1291 C C . GLY A 1 158 ? -32.768 16.401 75.375 1.00 75.38 158 GLY A C 1
ATOM 1292 O O . GLY A 1 158 ? -32.387 16.777 76.485 1.00 75.38 158 GLY A O 1
ATOM 1293 N N . LYS A 1 159 ? -31.928 16.361 74.335 1.00 71.56 159 LYS A N 1
ATOM 1294 C CA . LYS A 1 159 ? -30.501 16.720 74.381 1.00 71.56 159 LYS A CA 1
ATOM 1295 C C . LYS A 1 159 ? -30.278 18.138 73.850 1.00 71.56 159 LYS A C 1
ATOM 1297 O O . LYS A 1 159 ? -30.935 18.582 72.914 1.00 71.56 159 LYS A O 1
ATOM 1302 N N . LYS A 1 160 ? -29.300 18.853 74.421 1.00 71.75 160 LYS A N 1
ATOM 1303 C CA . LYS A 1 160 ? -28.932 20.206 73.964 1.00 71.75 160 LYS A CA 1
ATOM 1304 C C . LYS A 1 160 ? -28.354 20.179 72.532 1.00 71.75 160 LYS A C 1
ATOM 1306 O O . LYS A 1 160 ? -27.669 19.208 72.189 1.00 71.75 160 LYS A O 1
ATOM 1311 N N . PRO A 1 161 ? -28.567 21.235 71.719 1.00 69.50 161 PRO A N 1
ATOM 1312 C CA . PRO A 1 161 ? -28.001 21.331 70.373 1.00 69.50 161 PRO A CA 1
ATOM 1313 C C . PRO A 1 161 ? -26.468 21.295 70.384 1.00 69.50 161 PRO A C 1
ATOM 1315 O O . PRO A 1 161 ? -25.832 21.800 71.314 1.00 69.50 161 PRO A O 1
ATOM 1318 N N . LEU A 1 162 ? -25.867 20.713 69.342 1.00 70.12 162 LEU A N 1
ATOM 1319 C CA . LEU A 1 162 ? -24.413 20.738 69.171 1.00 70.12 162 LEU A CA 1
ATOM 1320 C C . LEU A 1 162 ? -23.929 22.131 68.769 1.00 70.12 162 LEU A C 1
ATOM 1322 O O . LEU A 1 162 ? -24.608 22.860 68.049 1.00 70.12 162 LEU A O 1
ATOM 1326 N N . LYS A 1 163 ? -22.709 22.474 69.193 1.00 63.84 163 LYS A N 1
ATOM 1327 C CA . LYS A 1 163 ? -22.007 23.650 68.673 1.00 63.84 163 LYS A CA 1
ATOM 1328 C C . LYS A 1 163 ? -21.619 23.406 67.206 1.00 63.84 163 LYS A C 1
ATOM 1330 O O . LYS A 1 163 ? -21.185 22.294 66.896 1.00 63.84 163 LYS A O 1
ATOM 1335 N N . PRO A 1 164 ? -21.731 24.415 66.325 1.00 61.09 164 PRO A N 1
ATOM 1336 C CA . PRO A 1 164 ? -21.315 24.272 64.936 1.00 61.09 164 PRO A CA 1
ATOM 1337 C C . PRO A 1 164 ? -19.809 23.997 64.859 1.00 61.09 164 PRO A C 1
ATOM 1339 O O . PRO A 1 164 ? -19.015 24.606 65.581 1.00 61.09 164 PRO A O 1
ATOM 1342 N N . ALA A 1 165 ? -19.417 23.066 63.989 1.00 59.25 165 ALA A N 1
ATOM 1343 C CA . ALA A 1 165 ? -18.013 22.762 63.745 1.00 59.25 165 ALA A CA 1
ATOM 1344 C C . ALA A 1 165 ? -17.307 23.955 63.071 1.00 59.25 165 ALA A C 1
ATOM 1346 O O . ALA A 1 165 ? -17.872 24.612 62.193 1.00 59.25 165 ALA A O 1
ATOM 1347 N N . ILE A 1 166 ? -16.056 24.223 63.462 1.00 52.16 166 ILE A N 1
ATOM 1348 C CA . ILE A 1 166 ? -15.198 25.227 62.816 1.00 52.16 166 ILE A CA 1
ATOM 1349 C C . ILE A 1 166 ? -14.901 24.729 61.394 1.00 52.16 166 ILE A C 1
ATOM 1351 O O . ILE A 1 166 ? -14.237 23.707 61.216 1.00 52.16 166 ILE A O 1
ATOM 1355 N N . LYS A 1 167 ? -15.438 25.415 60.379 1.00 52.03 167 LYS A N 1
ATOM 1356 C CA . LYS A 1 167 ? -15.296 25.025 58.969 1.00 52.03 167 LYS A CA 1
ATOM 1357 C C . LYS A 1 167 ? -13.865 25.311 58.497 1.00 52.03 167 LYS A C 1
ATOM 1359 O O . LYS A 1 167 ? -13.499 26.467 58.322 1.00 52.03 167 LYS A O 1
ATOM 1364 N N . GLY A 1 168 ? -13.064 24.265 58.295 1.00 48.19 168 GLY A N 1
ATOM 1365 C CA . GLY A 1 168 ? -11.813 24.364 57.537 1.00 48.19 168 GLY A CA 1
ATOM 1366 C C . GLY A 1 168 ? -12.101 24.630 56.057 1.00 48.19 168 GLY A C 1
ATOM 1367 O O . GLY A 1 168 ? -13.098 24.133 55.530 1.00 48.19 168 GLY A O 1
ATOM 1368 N N . GLU A 1 169 ? -11.255 25.428 55.402 1.00 43.84 169 GLU A N 1
ATOM 1369 C CA . GLU A 1 169 ? -11.415 25.816 53.996 1.00 43.84 169 GLU A CA 1
ATOM 1370 C C . GLU A 1 169 ? -11.580 24.598 53.071 1.00 43.84 169 GLU A C 1
ATOM 1372 O O . GLU A 1 169 ? -10.926 23.558 53.222 1.00 43.84 169 GLU A O 1
ATOM 1377 N N . ALA A 1 170 ? -12.507 24.724 52.122 1.00 49.38 170 ALA A N 1
ATOM 1378 C CA . ALA A 1 170 ? -12.922 23.651 51.237 1.00 49.38 170 ALA A CA 1
ATOM 1379 C C . ALA A 1 170 ? -11.771 23.191 50.325 1.00 49.38 170 ALA A C 1
ATOM 1381 O O . ALA A 1 170 ? -11.137 23.972 49.618 1.00 49.38 170 ALA A O 1
ATOM 1382 N N . LYS A 1 171 ? -11.505 21.880 50.312 1.00 50.91 171 LYS A N 1
ATOM 1383 C CA . LYS A 1 171 ? -10.495 21.284 49.429 1.00 50.91 171 LYS A CA 1
ATOM 1384 C C . LYS A 1 171 ? -11.079 21.061 48.036 1.00 50.91 171 LYS A C 1
ATOM 1386 O O . LYS A 1 171 ? -11.988 20.250 47.858 1.00 50.91 171 LYS A O 1
ATOM 1391 N N . THR A 1 172 ? -10.500 21.710 47.029 1.00 44.62 172 THR A N 1
ATOM 1392 C CA . THR A 1 172 ? -10.844 21.493 45.618 1.00 44.62 172 THR A CA 1
ATOM 1393 C C . THR A 1 172 ? -10.458 20.074 45.191 1.00 44.62 172 THR A C 1
ATOM 1395 O O . THR A 1 172 ? -9.276 19.724 45.172 1.00 44.62 172 THR A O 1
ATOM 1398 N N . LYS A 1 173 ? -11.432 19.242 44.807 1.00 54.16 173 LYS A N 1
ATOM 1399 C CA . LYS A 1 173 ? -11.167 17.889 44.293 1.00 54.16 173 LYS A CA 1
ATOM 1400 C C . LYS A 1 173 ? -11.402 17.840 42.783 1.00 54.16 173 LYS A C 1
ATOM 1402 O O . LYS A 1 173 ? -12.502 18.101 42.309 1.00 54.16 173 LYS A O 1
ATOM 1407 N N . LYS A 1 174 ? -10.359 17.500 42.016 1.00 43.88 174 LYS A N 1
ATOM 1408 C CA . LYS A 1 174 ? -10.477 17.191 40.580 1.00 43.88 174 LYS A CA 1
ATOM 1409 C C . LYS A 1 174 ? -11.133 15.821 40.418 1.00 43.88 174 LYS A C 1
ATOM 1411 O O . LYS A 1 174 ? -10.666 14.853 41.014 1.00 43.88 174 LYS A O 1
ATOM 1416 N N . MET A 1 175 ? -12.167 15.729 39.587 1.00 47.91 175 MET A N 1
ATOM 1417 C CA . MET A 1 175 ? -12.740 14.452 39.165 1.00 47.91 175 MET A CA 1
ATOM 1418 C C . MET A 1 175 ? -12.499 14.231 37.674 1.00 47.91 175 MET A C 1
ATOM 1420 O O . MET A 1 175 ? -12.743 15.118 36.861 1.00 47.91 175 MET A O 1
ATOM 1424 N N . SER A 1 176 ? -12.009 13.036 37.346 1.00 40.66 176 SER A N 1
ATOM 1425 C CA . SER A 1 176 ? -11.867 12.527 35.982 1.00 40.66 176 SER A CA 1
ATOM 1426 C C . SER A 1 176 ? -13.203 11.943 35.530 1.00 40.66 176 SER A C 1
ATOM 1428 O O . SER A 1 176 ? -13.740 11.068 36.208 1.00 40.66 176 SER A O 1
ATOM 1430 N N . MET A 1 177 ? -13.734 12.376 34.387 1.00 49.97 177 MET A N 1
ATOM 1431 C CA . MET A 1 177 ? -14.879 11.717 33.755 1.00 49.97 177 MET A CA 1
ATOM 1432 C C . MET A 1 177 ? -14.396 10.556 32.887 1.00 49.97 177 MET A C 1
ATOM 1434 O O . MET A 1 177 ? -14.435 10.618 31.663 1.00 49.97 177 MET A O 1
ATOM 1438 N N . THR A 1 178 ? -13.946 9.482 33.527 1.00 47.09 178 THR A N 1
ATOM 1439 C CA . THR A 1 178 ? -13.742 8.210 32.833 1.00 47.09 178 THR A CA 1
ATOM 1440 C C . THR A 1 178 ? -14.381 7.125 33.682 1.00 47.09 178 THR A C 1
ATOM 1442 O O . THR A 1 178 ? -13.985 6.933 34.824 1.00 47.09 178 THR A O 1
ATOM 1445 N N . ALA A 1 179 ? -15.381 6.458 33.101 1.00 43.53 179 ALA A N 1
ATOM 1446 C CA . ALA A 1 179 ? -16.283 5.464 33.688 1.00 43.53 179 ALA A CA 1
ATOM 1447 C C . ALA A 1 179 ? -17.460 6.022 34.513 1.00 43.53 179 ALA A C 1
ATOM 1449 O O . ALA A 1 179 ? -17.366 6.230 35.718 1.00 43.53 179 ALA A O 1
ATOM 1450 N N . LYS A 1 180 ? -18.597 6.200 33.825 1.00 38.41 180 LYS A N 1
ATOM 1451 C CA . LYS A 1 180 ? -19.957 5.844 34.281 1.00 38.41 180 LYS A CA 1
ATOM 1452 C C . LYS A 1 180 ? -20.928 5.969 33.095 1.00 38.41 180 LYS A C 1
ATOM 1454 O O . LYS A 1 180 ? -21.745 6.876 33.028 1.00 38.41 180 LYS A O 1
ATOM 1459 N N . LEU A 1 181 ? -20.815 5.052 32.135 1.00 35.69 181 LEU A N 1
ATOM 1460 C CA . LEU A 1 181 ? -21.982 4.604 31.374 1.00 35.69 181 LEU A CA 1
ATOM 1461 C C . LEU A 1 181 ? -22.221 3.146 31.775 1.00 35.69 181 LEU A C 1
ATOM 1463 O O . LEU A 1 181 ? -21.746 2.215 31.140 1.00 35.69 181 LEU A O 1
ATOM 1467 N N . SER A 1 182 ? -22.901 2.969 32.900 1.00 35.22 182 SER A N 1
ATOM 1468 C CA . SER A 1 182 ? -23.601 1.732 33.228 1.00 35.22 182 SER A CA 1
ATOM 1469 C C . SER A 1 182 ? -24.971 2.163 33.731 1.00 35.22 182 SER A C 1
ATOM 1471 O O . SER A 1 182 ? -25.151 2.436 34.918 1.00 35.22 182 SER A O 1
ATOM 1473 N N . LEU A 1 183 ? -25.901 2.343 32.796 1.00 32.56 183 LEU A N 1
ATOM 1474 C CA . LEU A 1 183 ? -27.317 2.447 33.118 1.00 32.56 183 LEU A CA 1
ATOM 1475 C C . LEU A 1 183 ? -27.874 1.017 33.149 1.00 32.56 183 LEU A C 1
ATOM 1477 O O . LEU A 1 183 ? -27.743 0.314 32.147 1.00 32.56 183 LEU A O 1
ATOM 1481 N N . PRO A 1 184 ? -28.464 0.566 34.267 1.00 37.28 184 PRO A N 1
ATOM 1482 C CA . PRO A 1 184 ? -29.283 -0.634 34.280 1.00 37.28 184 PRO A CA 1
ATOM 1483 C C . PRO A 1 184 ? -30.629 -0.278 33.641 1.00 37.28 184 PRO A C 1
ATOM 1485 O O . PRO A 1 184 ? -31.349 0.572 34.163 1.00 37.28 184 PRO A O 1
ATOM 1488 N N . PHE A 1 185 ? -30.968 -0.885 32.503 1.00 30.52 185 PHE A N 1
ATOM 1489 C CA . PHE A 1 185 ? -32.333 -0.798 31.988 1.00 30.52 185 PHE A CA 1
ATOM 1490 C C . PHE A 1 185 ? -33.149 -1.952 32.577 1.00 30.52 185 PHE A C 1
ATOM 1492 O O . PHE A 1 185 ? -32.892 -3.124 32.307 1.00 30.52 185 PHE A O 1
ATOM 1499 N N . SER A 1 186 ? -34.068 -1.570 33.462 1.00 32.22 186 SER A N 1
ATOM 1500 C CA . SER A 1 186 ? -35.139 -2.383 34.029 1.00 32.22 186 SER A CA 1
ATOM 1501 C C . SER A 1 186 ? -36.166 -2.744 32.956 1.00 32.22 186 SER A C 1
ATOM 1503 O O . SER A 1 186 ? -36.395 -1.972 32.030 1.00 32.22 186 SER A O 1
ATOM 1505 N N . GLN A 1 187 ? -36.802 -3.900 33.138 1.00 35.91 187 GLN A N 1
ATOM 1506 C CA . GLN A 1 187 ? -37.930 -4.395 32.354 1.00 35.91 187 GLN A CA 1
ATOM 1507 C C . GLN A 1 187 ? -39.120 -3.428 32.305 1.00 35.91 187 GLN A C 1
ATOM 1509 O O . GLN A 1 187 ? -39.375 -2.693 33.265 1.00 35.91 187 GLN A O 1
ATOM 1514 N N . SER A 1 188 ? -39.894 -3.533 31.224 1.00 41.31 188 SER A N 1
ATOM 1515 C CA . SER A 1 188 ? -41.361 -3.454 31.174 1.00 41.31 188 SER A CA 1
ATOM 1516 C C . SER A 1 188 ? -41.834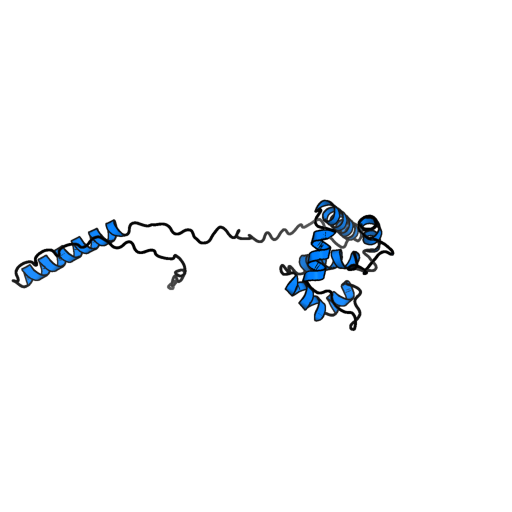 -4.256 29.967 1.00 41.31 188 SER A C 1
ATOM 1518 O O . SER A 1 188 ? -41.184 -4.106 28.908 1.00 41.31 188 SER A O 1
#

Mean predicted aligned error: 18.11 Å

Foldseek 3Di:
DCVQFPLVVQCVLQVVVDDPDDDDDAPDSSLLLLLVVVCVVVVPPDLQVSQVCCLVDPVNCVSSVHDNPDDGDHSVSSVVCCCPRPVPVVSSVVSVVSRVVSCVVSVVDDPPDDDDPDDPDDPPDPLPPFDQDCCPVVVVVVVVVVLVVVQVVCVVVVHHRDDDDDDDDDDRDTDRPDDDPDDDDDDD

Secondary structure (DSSP, 8-state):
-TTTS--THHHHHHGGGS-SSSSSPPPPHHHHHHHHHHHHHTT---HHHHHHHHHH-HHHHHHTT--SSSPPPPHHHHHHHHHHHS-SHHHHHHHHHHHHHHHHHTT-S-SS--------------S-------THHHHHHHHHHHHHHHHHHHHHTTPPPPPPP--PPPPP------S---------

Sequence (188 aa):
MEETVDFSVIYDLVENSYSSDKGRPSLDPVMLVKIPLIQCFYGIRSRRQTIKDIEINVAYRWFLGLTLDDKVPHFTTYGKNYSRRFAETELITRIFEHVLHLCLTAGLVDTDEIFIDGTQIKAAANNHKNRRQEVEAQAKWMSEQLDKEIAQDRITHGKKPLKPAIKGEAKTKKMSMTAKLSLPFSQS

pLDDT: mean 71.76, std 16.68, range [30.52, 94.56]

Radius of gyration: 32.96 Å; Cα contacts (8 Å, |Δi|>4): 80; chains: 1; bounding box: 63×44×94 Å